Protein 3VKE (pdb70)

CATH classification: 3.30.1370.10

Sequence (293 aa):
HMLTIRRLLMHGKEVGSIIGKKGESVKKRIREESGARINISEGNSPERIITLTGPTNAIFKAFAMIIDKLEEDINSSWMLTIRLLMHGKEVGSIIGKKGESVKRIREESGARINISEGNSPERIITLTGPTNAIFKAFAMIIDKLEEDINSSWMLTIRLLMHGKEVGSIIGKKGESVKRIREESGARINISEGNSPERIITLTGPTNAIFKAFAMIIDKLEEDMLTIRLLMHGKEVGSIIGKKGESVKRIREESGARINISEGNSPERIITLTGPTNAIFKAFAMIIDKLEEDIN

InterPro domains:
  IPR004087 K Homology domain [SM00322] (12-80)
  IPR004087 K Homology domain [SM00322] (96-167)
  IPR004087 K Homology domain [SM00322] (278-348)
  IPR004088 K Homology domain, type 1 [PF00013] (15-76)
  IPR004088 K Homology domain, type 1 [PF00013] (99-162)
  IPR004088 K Homology domain, type 1 [PF00013] (281-344)
  IPR036612 K Homology domain, type 1 superfamily [G3DSA:3.30.1370.10] (10-82)
  IPR036612 K Homology domain, type 1 superfamily [G3DSA:3.30.1370.10] (91-169)
  IPR036612 K Homology domain, type 1 superfamily [G3DSA:3.30.1370.10] (276-356)
  IPR036612 K Homology domain, type 1 superfamily [SSF54791] (9-84)
  IPR036612 K Homology domain, type 1 superfamily [SSF54791] (95-186)
  IPR036612 K Homology domain, type 1 superfamily [SSF54791] (277-349)

Solvent-accessible surface area: 15948 Å² total; per-residue (Å²): 166,139,29,68,3,43,0,28,3,82,16,163,28,0,44,18,0,49,23,184,202,12,54,5,6,126,119,5,87,57,33,0,38,5,185,8,85,17,37,160,48,143,48,113,68,22,46,0,32,0,44,8,30,17,70,0,0,61,48,0,0,19,40,0,3,66,41,11,82,132,45,81,134,77,105,271,136,9,60,2,20,0,24,2,89,16,196,30,0,47,20,0,50,21,176,193,12,66,4,7,118,101,1,89,147,107,13,58,6,184,8,26,10,5,40,10,136,48,116,73,27,22,0,7,0,39,5,66,22,122,10,0,70,109,0,0,16,38,0,0,66,36,1,68,118,39,90,106,81,74,274,163,19,68,3,47,0,32,3,84,16,169,35,1,44,30,0,51,23,188,192,12,65,6,7,128,124,0,92,147,65,5,60,6,185,8,86,17,35,157,48,138,54,112,74,17,39,0,28,0,28,4,76,26,60,8,0,62,109,0,0,26,47,0,4,88,36,13,47,129,106,180,13,62,2,40,0,25,2,90,16,180,34,0,43,32,0,51,24,188,215,17,61,7,6,43,122,5,97,148,98,8,60,7,163,4,76,24,42,165,48,144,53,117,62,16,43,0,26,0,26,2,75,23,68,10,0,41,98,0,0,30,39,0,5,73,49,5,71,134,77,92,189

GO terms:
  GO:0039694 viral RNA genome replication (P, IDA)
  GO:0005634 nucleus (C, EXP)
  GO:0005737 cytoplasm (C, EXP)
  GO:0005515 protein binding (F, IPI)
  GO:0005654 nucleoplasm (C, TAS)
  GO:0005737 cytoplasm (C, IDA)
  GO:0003729 mRNA binding (F, IDA)
  GO:0045296 cadherin binding (F, HDA)
  GO:0005654 nucleoplasm (C, IDA)
  GO:0005829 cytosol (C, IDA)
  GO:001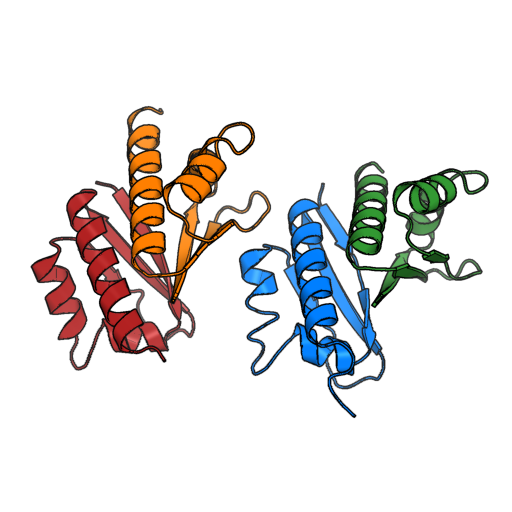6607 nuclear speck (C, IDA)
  GO:0003697 single-stranded DNA binding (F, IDA)
  GO:0003723 RNA binding (F, IDA)
  GO:0070062 extracellular exosome (C, HDA)
  GO:0016020 membrane (C, HDA)
  GO:0003723 RNA binding (F, HDA)

Radius of gyration: 22.19 Å; Cα contacts (8 Å, |Δi|>4): 497; chains: 4; bounding box: 56×69×50 Å

B-factor: mean 31.53, std 11.06, range [13.06, 90.59]

Secondary structure (DSSP, 8-state):
-EEEEEEEEEHHHHHHHH-GGGHHHHHHHHHH--EEEE--S--SEEEEEEEEEHHHHHHHHHHHHHHHHHTTT---/-EEEEEEEEHHHHHHHH-GGGHHHHHHHHHH--EEEE--S--SEEEEEEEESHHHHHHHHHHHHHHHHHHHHH--/-EEEEEEEEHHHHHHHH-GGGHHHHHHHHHH--EEEE--S--SEEEEEEEE-HHHHHHHHHHHHHHHHH-/-EEEEEEEEHHHHHHHH-GGGHHHHHHHHHH--EEEE-SS--SEEEEEEEESHHHHHHHHHHHHHHHHHH--

Foldseek 3Di:
DKDKDKDKDFLVLVCLCQDDVRPNVVVLCVVLVWDWDWADDNDRIIMIMTIDPVSSVVSSVVSSVVSCVVCPPPDD/DDKDKDKDFLVLVCQCLDDVRPNVVVLCVVLVWDWDWADDRDRIIIIMTDDDVSSSVSSVVSSVVSSVVVVVVDD/DDKDKDKDFLVLVCQCLDDVRVNVVVLCVVLVWDWDKDDDHDRIIIIMTHDPPSSSVSSVVSSVVSVVVD/DDKDKDKDFLVLVCLCCDDVRPNVVVLCVVLVWDWDWADDRDRIIIIMTDDPPSSSVSSVVSSVVSVVVVPD

Organism: Homo sapiens (NCBI:txid9606)

Structure (mmCIF, N/CA/C/O backbone):
data_3VKE
#
_entry.id   3VKE
#
_cell.length_a   38.597
_cell.length_b   114.887
_cell.length_c   43.429
_cell.angle_alpha   90.00
_cell.angle_beta   93.73
_cell.angle_gamma   90.00
#
_symmetry.space_group_name_H-M   'P 1 21 1'
#
loop_
_entity.id
_entity.type
_entity.pdbx_description
1 polymer 'Poly(rC)-binding protein 1'
2 polymer "DNA (5'-D(P*AP*CP*CP*CP*CP*A)-3')"
3 water water
#
loop_
_atom_site.group_PDB
_atom_site.id
_atom_site.type_symbol
_atom_site.label_atom_id
_atom_site.label_alt_id
_atom_site.label_comp_id
_atom_site.label_asym_id
_atom_site.label_entity_id
_atom_site.label_seq_id
_atom_site.pdbx_PDB_ins_code
_atom_site.Cartn_x
_atom_site.Cartn_y
_atom_site.Cartn_z
_atom_site.occupancy
_atom_site.B_iso_or_equiv
_atom_site.auth_seq_id
_atom_site.auth_comp_id
_atom_site.auth_asym_id
_atom_site.auth_atom_id
_atom_site.pdbx_PDB_model_num
ATOM 1 N N . HIS A 1 1 ? 20.511 -65.371 22.183 1.00 44.06 12 HIS A N 1
ATOM 2 C CA . HIS A 1 1 ? 19.753 -66.167 21.194 1.00 41.76 12 HIS A CA 1
ATOM 3 C C . HIS A 1 1 ? 18.822 -67.276 21.725 1.00 39.65 12 HIS A C 1
ATOM 4 O O . HIS A 1 1 ? 17.913 -67.601 20.969 1.00 37.57 12 HIS A O 1
ATOM 11 N N . MET A 1 2 ? 19.036 -67.882 22.914 1.00 36.58 13 MET A N 1
ATOM 12 C CA . MET A 1 2 ? 18.004 -68.820 23.446 1.00 35.96 13 MET A CA 1
ATOM 13 C C . MET A 1 2 ? 17.239 -68.254 24.617 1.00 35.02 13 MET A C 1
ATOM 14 O O . MET A 1 2 ? 17.806 -67.503 25.414 1.00 36.75 13 MET A O 1
ATOM 19 N N . LEU A 1 3 ? 15.970 -68.644 24.714 1.00 30.11 14 LEU A N 1
ATOM 20 C CA . LEU A 1 3 ? 15.056 -68.041 25.679 1.00 29.21 14 LEU A CA 1
ATOM 21 C C . LEU A 1 3 ? 14.207 -69.128 26.263 1.00 25.81 14 LEU A C 1
ATOM 22 O O . LEU A 1 3 ? 14.168 -70.250 25.776 1.00 23.15 14 LEU A O 1
ATOM 27 N N . THR A 1 4 ? 13.497 -68.760 27.309 1.00 25.85 15 THR A N 1
ATOM 28 C CA . THR A 1 4 ? 12.437 -69.572 27.855 1.00 25.07 15 THR A CA 1
ATOM 29 C C . THR A 1 4 ? 11.208 -68.691 27.897 1.00 24.66 15 THR A C 1
ATOM 30 O O . THR A 1 4 ? 11.264 -67.546 28.442 1.00 26.22 15 THR A O 1
ATOM 34 N N . ILE A 1 5 ? 10.103 -69.197 27.363 1.00 21.62 16 ILE A N 1
ATOM 35 C CA . ILE A 1 5 ? 8.864 -68.443 27.343 1.00 21.66 16 ILE A CA 1
ATOM 36 C C . ILE A 1 5 ? 7.799 -69.334 27.999 1.00 20.02 16 ILE A C 1
ATOM 37 O O . ILE A 1 5 ? 7.731 -70.504 27.668 1.00 20.56 16 ILE A O 1
ATOM 42 N N . ARG A 1 6 ? 6.912 -68.780 28.857 1.00 19.11 17 ARG A N 1
ATOM 43 C CA A ARG A 1 6 ? 5.889 -69.581 29.500 0.59 20.38 17 ARG A CA 1
ATOM 44 C CA B ARG A 1 6 ? 5.889 -69.582 29.511 0.41 19.60 17 ARG A CA 1
ATOM 45 C C . ARG A 1 6 ? 4.543 -69.012 29.141 1.00 21.43 17 ARG A C 1
ATOM 46 O O . ARG A 1 6 ? 4.337 -67.777 29.221 1.00 22.23 17 ARG A O 1
ATOM 61 N N . LEU A 1 7 ? 3.641 -69.908 28.737 1.00 19.81 18 LEU A N 1
ATOM 62 C CA . LEU A 1 7 ? 2.269 -69.563 28.383 1.00 20.45 18 LEU A CA 1
ATOM 63 C C . LEU A 1 7 ? 1.337 -70.056 29.456 1.00 20.28 18 LEU A C 1
ATOM 64 O O . LEU A 1 7 ? 1.466 -71.206 29.897 1.00 21.54 18 LEU A O 1
ATOM 69 N N . LEU A 1 8 ? 0.391 -69.223 29.879 1.00 21.20 19 LEU A N 1
ATOM 70 C CA . LEU A 1 8 ? -0.587 -69.646 30.898 1.00 21.47 19 LEU A CA 1
ATOM 71 C C . LEU A 1 8 ? -1.884 -70.010 30.112 1.00 23.48 19 LEU A C 1
ATOM 72 O O . LEU A 1 8 ? -2.411 -69.121 29.392 1.00 23.77 19 LEU A O 1
ATOM 77 N N . MET A 1 9 ? -2.375 -71.271 30.182 1.00 22.27 20 MET A N 1
ATOM 78 C CA . MET A 1 9 ? -3.444 -71.730 29.302 1.00 25.28 20 MET A CA 1
ATOM 79 C C . MET A 1 9 ? -4.524 -72.388 30.124 1.00 24.93 20 MET A C 1
ATOM 80 O O . MET A 1 9 ? -4.235 -72.958 31.176 1.00 26.66 20 MET A O 1
ATOM 85 N N . HIS A 1 10 ? -5.758 -72.360 29.669 1.00 26.20 21 HIS A N 1
ATOM 86 C CA . HIS A 1 10 ? -6.810 -73.112 30.375 1.00 26.73 21 HIS A CA 1
ATOM 87 C C . HIS A 1 10 ? -6.688 -74.574 29.967 1.00 25.52 21 HIS A C 1
ATOM 88 O O . HIS A 1 10 ? -6.142 -74.879 28.890 1.00 22.64 21 HIS A O 1
ATOM 95 N N . GLY A 1 11 ? -7.144 -75.483 30.817 1.00 25.35 22 GLY A N 1
ATOM 96 C CA . GLY A 1 11 ? -7.081 -76.907 30.500 1.00 25.31 22 GLY A CA 1
ATOM 97 C C . GLY A 1 11 ? -7.704 -77.297 29.148 1.00 25.58 22 GLY A C 1
ATOM 98 O O . GLY A 1 11 ? -7.165 -78.180 28.439 1.00 24.59 22 GLY A O 1
ATOM 99 N N . LYS A 1 12 ? -8.824 -76.668 28.770 1.00 25.77 23 LYS A N 1
ATOM 100 C CA . LYS A 1 12 ? -9.452 -76.998 27.495 1.00 25.85 23 LYS A CA 1
ATOM 101 C C . LYS A 1 12 ? -8.500 -76.709 26.314 1.00 25.98 23 LYS A C 1
ATOM 102 O O . LYS A 1 12 ? -8.439 -77.481 25.327 1.00 25.18 23 LYS A O 1
ATOM 108 N N . GLU A 1 13 ? -7.759 -75.601 26.415 1.00 23.45 24 GLU A N 1
ATOM 109 C CA . GLU A 1 13 ? -6.816 -75.237 25.354 1.00 23.94 24 GLU A CA 1
ATOM 110 C C . GLU A 1 13 ? -5.648 -76.229 25.332 1.00 22.33 24 GLU A C 1
ATOM 111 O O . GLU A 1 13 ? -5.130 -76.587 24.252 1.00 21.80 24 GLU A O 1
ATOM 117 N N . VAL A 1 14 ? -5.221 -76.707 26.500 1.00 21.12 25 VAL A N 1
ATOM 118 C CA . VAL A 1 14 ? -4.103 -77.667 26.518 1.00 19.79 25 VAL A CA 1
ATOM 119 C C . VAL A 1 14 ? -4.560 -78.957 25.844 1.00 19.89 25 VAL A C 1
ATOM 120 O O . VAL A 1 14 ? -3.764 -79.589 25.145 1.00 20.51 25 VAL A O 1
ATOM 124 N N . GLY A 1 15 ? -5.796 -79.402 26.091 1.00 19.05 26 GLY A N 1
ATOM 125 C CA . GLY A 1 15 ? -6.328 -80.583 25.345 1.00 20.02 26 GLY A CA 1
ATOM 126 C C . GLY A 1 15 ? -6.160 -80.454 23.803 1.00 19.75 26 GLY A C 1
ATOM 127 O O . GLY A 1 15 ? -5.782 -81.380 23.150 1.00 20.20 26 GLY A O 1
ATOM 128 N N . SER A 1 16 ? -6.394 -79.257 23.278 1.00 19.03 27 SER A N 1
ATOM 129 C CA . SER A 1 16 ? -6.308 -78.966 21.841 1.00 19.37 27 SER A CA 1
ATOM 130 C C . SER A 1 16 ? -4.811 -79.034 21.418 1.00 18.76 27 SER A C 1
ATOM 131 O O . SER A 1 16 ? -4.431 -79.699 20.394 1.00 18.37 27 SER A O 1
ATOM 134 N N . ILE A 1 17 ? -3.935 -78.432 22.239 1.00 17.86 28 ILE A N 1
ATOM 135 C CA . ILE A 1 17 ? -2.482 -78.431 21.908 1.00 18.11 28 ILE A CA 1
ATOM 136 C C . ILE A 1 17 ? -1.912 -79.858 21.948 1.00 18.87 28 ILE A C 1
ATOM 137 O O . ILE A 1 17 ? -1.128 -80.275 21.056 1.00 17.00 28 ILE A O 1
ATOM 142 N N . ILE A 1 18 ? -2.296 -80.599 22.972 1.00 18.31 29 ILE A N 1
ATOM 143 C CA . ILE A 1 18 ? -1.671 -81.926 23.119 1.00 18.20 29 ILE A CA 1
ATOM 144 C C . ILE A 1 18 ? -2.231 -82.875 22.047 1.00 19.62 29 ILE A C 1
ATOM 145 O O . ILE A 1 18 ? -1.439 -83.642 21.411 1.00 18.66 29 ILE A O 1
ATOM 150 N N . GLY A 1 19 ? -3.565 -82.863 21.883 1.00 19.63 30 GLY A N 1
ATOM 151 C CA . GLY A 1 19 ? -4.314 -83.701 20.843 1.00 20.45 30 GLY A CA 1
ATOM 152 C C . GLY A 1 19 ? -4.428 -85.163 21.364 1.00 21.88 30 GLY A C 1
ATOM 153 O O . GL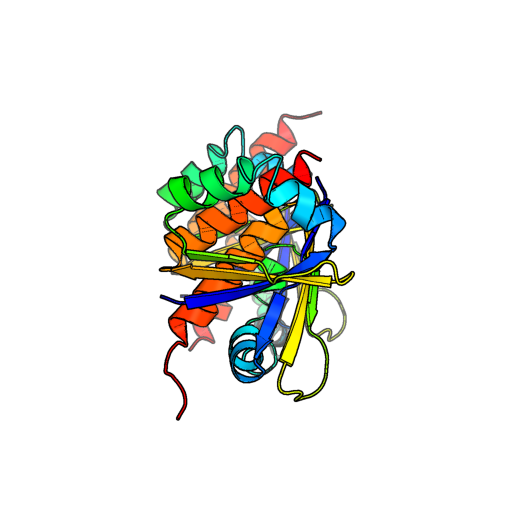Y A 1 19 ? -3.838 -85.537 22.421 1.00 20.37 30 GLY A O 1
ATOM 154 N N . LYS A 1 20 ? -5.136 -85.966 20.617 1.00 23.24 31 LYS A N 1
ATOM 155 C CA . LYS A 1 20 ? -5.419 -87.368 20.939 1.00 25.83 31 LYS A CA 1
ATOM 156 C C . LYS A 1 20 ? -4.097 -88.145 20.984 1.00 26.02 31 LYS A C 1
ATOM 157 O O . LYS A 1 20 ? -3.269 -88.046 20.040 1.00 26.25 31 LYS A O 1
ATOM 163 N N . LYS A 1 21 ? -3.845 -88.845 22.106 1.00 25.70 32 LYS A N 1
ATOM 164 C CA . LYS A 1 21 ? -2.577 -89.539 22.363 1.00 25.19 32 LYS A CA 1
ATOM 165 C C . LYS A 1 21 ? -1.321 -88.685 22.289 1.00 24.57 32 LYS A C 1
ATOM 166 O O . LYS A 1 21 ? -0.229 -89.187 22.080 1.00 24.33 32 LYS A O 1
ATOM 172 N N . GLY A 1 22 ? -1.469 -87.379 22.434 1.00 21.12 33 GLY A N 1
ATOM 173 C CA . GLY A 1 22 ? -0.330 -86.484 22.257 1.00 21.82 33 GLY A CA 1
ATOM 174 C C . GLY A 1 22 ? 0.170 -86.212 20.831 1.00 22.30 33 GLY A C 1
ATOM 175 O O . GLY A 1 22 ? 1.270 -85.602 20.663 1.00 20.58 33 GLY A O 1
ATOM 176 N N . GLU A 1 23 ? -0.626 -86.604 19.814 1.00 22.25 34 GLU A N 1
ATOM 177 C CA . GLU A 1 23 ? -0.152 -86.535 18.448 1.00 21.30 34 GLU A CA 1
ATOM 178 C C . GLU A 1 23 ? 0.094 -85.066 18.023 1.00 21.40 34 GLU A C 1
ATOM 179 O O . GLU A 1 23 ? 0.996 -84.817 17.235 1.00 23.23 34 GLU A O 1
ATOM 181 N N . SER A 1 24 ? -0.689 -84.110 18.520 1.00 18.54 35 SER A N 1
ATOM 182 C CA . SER A 1 24 ? -0.497 -82.717 18.136 1.00 18.50 35 SER A CA 1
ATOM 183 C C . SER A 1 24 ? 0.797 -82.105 18.717 1.00 18.98 35 SER A C 1
ATOM 184 O O . SER A 1 24 ? 1.639 -81.501 17.953 1.00 18.24 35 SER A O 1
ATOM 187 N N . VAL A 1 25 ? 0.995 -82.285 20.046 1.00 17.53 36 VAL A N 1
ATOM 188 C CA . VAL A 1 25 ? 2.174 -81.709 20.650 1.00 17.07 36 VAL A CA 1
ATOM 189 C C . VAL A 1 25 ? 3.413 -82.443 20.142 1.00 17.99 36 VAL A C 1
ATOM 190 O O . VAL A 1 25 ? 4.508 -81.833 19.974 1.00 17.80 36 VAL A O 1
ATOM 194 N N . LYS A 1 26 ? 3.296 -83.741 19.866 1.00 19.66 37 LYS A N 1
ATOM 195 C CA A LYS A 1 26 ? 4.481 -84.414 19.316 0.65 20.76 37 LYS A CA 1
ATOM 196 C CA B LYS A 1 26 ? 4.468 -84.450 19.264 0.35 19.93 37 LYS A CA 1
ATOM 197 C C . LYS A 1 26 ? 4.858 -83.823 17.947 1.00 20.41 37 LYS A C 1
ATOM 198 O O . LYS A 1 26 ? 6.085 -83.647 17.659 1.00 21.69 37 LYS A O 1
ATOM 209 N N . ARG A 1 27 ? 3.848 -83.494 17.131 1.00 19.98 38 ARG A N 1
ATOM 210 C CA . ARG A 1 27 ? 4.099 -82.845 15.850 1.00 20.00 38 ARG A CA 1
ATOM 211 C C . ARG A 1 27 ? 4.714 -81.471 16.054 1.00 19.71 38 ARG A C 1
ATOM 212 O O . ARG A 1 27 ? 5.648 -81.098 15.334 1.00 18.15 38 ARG A O 1
ATOM 220 N N . ILE A 1 28 ? 4.160 -80.680 17.006 1.00 18.48 39 ILE A N 1
ATOM 221 C CA . ILE A 1 28 ? 4.722 -79.310 17.242 1.00 18.18 39 ILE A CA 1
ATOM 222 C C . ILE A 1 28 ? 6.195 -79.388 17.721 1.00 17.72 39 ILE A C 1
ATOM 223 O O . ILE A 1 28 ? 7.065 -78.660 17.257 1.00 17.65 39 ILE A O 1
ATOM 228 N N . ARG A 1 29 ? 6.492 -80.305 18.622 1.00 15.81 40 ARG A N 1
ATOM 229 C CA . ARG A 1 29 ? 7.915 -80.471 19.086 1.00 17.31 40 ARG A CA 1
ATOM 230 C C . ARG A 1 29 ? 8.825 -80.825 17.882 1.00 19.05 40 ARG A C 1
ATOM 231 O O . ARG A 1 29 ? 9.884 -80.170 17.700 1.00 18.20 40 ARG A O 1
ATOM 239 N N . GLU A 1 30 ? 8.402 -81.825 17.071 1.00 18.57 41 GLU A N 1
ATOM 240 C CA . GLU A 1 30 ? 9.247 -82.294 16.003 1.00 21.14 41 GLU A CA 1
ATOM 241 C C . GLU A 1 30 ? 9.414 -81.240 14.938 1.00 21.09 41 GLU A C 1
ATOM 242 O O . GLU A 1 30 ? 10.539 -81.051 14.463 1.00 24.33 41 GLU A O 1
ATOM 248 N N . GLU A 1 31 ? 8.353 -80.521 14.591 1.00 18.94 42 GLU A N 1
ATOM 249 C CA . GLU A 1 31 ? 8.463 -79.571 13.477 1.00 19.53 42 GLU A CA 1
ATOM 250 C C . GLU A 1 31 ? 9.070 -78.265 13.883 1.00 18.49 42 GLU A C 1
ATOM 251 O O . GLU A 1 31 ? 9.712 -77.641 13.068 1.00 20.22 42 GLU A O 1
ATOM 257 N N . SER A 1 32 ? 8.852 -77.838 15.123 1.00 16.21 43 SER A N 1
ATOM 258 C CA . SER A 1 32 ? 9.434 -76.581 15.525 1.00 16.36 43 SER A CA 1
ATOM 259 C C . SER A 1 32 ? 10.903 -76.739 15.932 1.00 17.27 43 SER A C 1
ATOM 260 O O . SER A 1 32 ? 11.702 -75.818 15.714 1.00 18.90 43 SER A O 1
ATOM 263 N N . GLY A 1 33 ? 11.230 -77.867 16.586 1.00 16.55 44 GLY A N 1
ATOM 264 C CA . GLY A 1 33 ? 12.483 -78.022 17.289 1.00 17.95 44 GLY A CA 1
ATOM 265 C C . GLY A 1 33 ? 12.510 -77.505 18.719 1.00 16.88 44 GLY A C 1
ATOM 266 O O . GLY A 1 33 ? 13.510 -77.656 19.337 1.00 19.57 44 GLY A O 1
ATOM 267 N N . ALA A 1 34 ? 11.467 -76.786 19.169 1.00 14.61 45 ALA A N 1
ATOM 268 C CA . ALA A 1 34 ? 11.467 -76.223 20.541 1.00 14.87 45 ALA A CA 1
ATOM 269 C C . ALA A 1 34 ? 11.354 -77.370 21.543 1.00 15.65 45 ALA A C 1
ATOM 270 O O . ALA A 1 34 ? 10.648 -78.404 21.261 1.00 16.68 45 ALA A O 1
ATOM 272 N N . ARG A 1 35 ? 11.983 -77.203 22.719 1.00 14.91 46 ARG A N 1
ATOM 273 C CA . ARG A 1 35 ? 11.652 -78.083 23.841 1.00 16.02 46 ARG A CA 1
ATOM 274 C C . ARG A 1 35 ? 10.344 -77.527 24.408 1.00 16.11 46 ARG A C 1
ATOM 275 O O . ARG A 1 35 ? 10.217 -76.291 24.578 1.00 17.73 46 ARG A O 1
ATOM 283 N N . ILE A 1 36 ? 9.356 -78.406 24.634 1.00 15.20 47 ILE A N 1
ATOM 284 C CA . ILE A 1 36 ? 8.016 -77.939 25.053 1.00 15.87 47 ILE A CA 1
ATOM 285 C C . ILE A 1 36 ? 7.575 -78.758 26.226 1.00 16.28 47 ILE A C 1
ATOM 286 O O . ILE A 1 36 ? 7.483 -80.008 26.137 1.00 18.49 47 ILE A O 1
ATOM 291 N N . ASN A 1 37 ? 7.392 -78.106 27.367 1.00 16.70 48 ASN A N 1
ATOM 292 C CA . ASN A 1 37 ? 7.016 -78.843 28.509 1.00 16.18 48 ASN A CA 1
ATOM 293 C C . ASN A 1 37 ? 5.581 -78.382 28.885 1.00 17.06 48 ASN A C 1
ATOM 294 O O . ASN A 1 37 ? 5.280 -77.162 28.866 1.00 17.79 48 ASN A O 1
ATOM 299 N N . ILE A 1 38 ? 4.718 -79.309 29.247 1.00 15.59 49 ILE A N 1
ATOM 300 C CA . ILE A 1 38 ? 3.369 -78.920 29.653 1.00 16.41 49 ILE A CA 1
ATOM 301 C C . ILE A 1 38 ? 3.108 -79.407 31.090 1.00 15.66 49 ILE A C 1
ATOM 302 O O . ILE A 1 38 ? 3.328 -80.597 31.401 1.00 17.99 49 ILE A O 1
ATOM 307 N N . SER A 1 39 ? 2.661 -78.510 31.974 1.00 15.36 50 SER A N 1
ATOM 308 C CA . SER A 1 39 ? 2.402 -78.926 33.374 1.00 15.91 50 SER A CA 1
ATOM 309 C C . SER A 1 39 ? 1.346 -80.031 33.472 1.00 17.65 50 SER A C 1
ATOM 310 O O . SER A 1 39 ? 0.521 -80.175 32.576 1.00 16.28 50 SER A O 1
ATOM 313 N N . GLU A 1 40 ? 1.420 -80.842 34.541 1.00 18.61 51 GLU A N 1
ATOM 314 C CA . GLU A 1 40 ? 0.606 -82.071 34.603 1.00 20.41 51 GLU A CA 1
ATOM 315 C C . GLU A 1 40 ? -0.672 -81.863 35.367 1.00 22.10 51 GLU A C 1
ATOM 316 O O . GLU A 1 40 ? -0.744 -80.971 36.251 1.00 20.72 51 GLU A O 1
ATOM 322 N N . GLY A 1 41 ? -1.661 -82.715 35.043 1.00 22.84 52 GLY A N 1
ATOM 323 C CA . GLY A 1 41 ? -2.915 -82.822 35.853 1.00 24.38 52 GLY A CA 1
ATOM 324 C C . GLY A 1 41 ? -3.966 -81.864 35.265 1.00 26.62 52 GLY A C 1
ATOM 325 O O . GLY A 1 41 ? -3.624 -80.831 34.632 1.00 26.10 52 GLY A O 1
ATOM 326 N N . ASN A 1 42 ? -5.234 -82.150 35.550 1.00 26.71 53 ASN A N 1
ATOM 327 C CA . ASN A 1 42 ? -6.331 -81.429 34.983 1.00 29.25 53 ASN A CA 1
ATOM 328 C C . ASN A 1 42 ? -6.675 -80.147 35.787 1.00 30.67 53 ASN A C 1
ATOM 329 O O . ASN A 1 42 ? -7.834 -79.976 36.122 1.00 31.92 53 ASN A O 1
ATOM 334 N N . SER A 1 43 ? -5.692 -79.272 36.098 1.00 31.11 54 SER A N 1
ATOM 335 C CA . SER A 1 43 ? -5.939 -78.011 36.865 1.00 31.61 54 SER A CA 1
ATOM 336 C C . SER A 1 43 ? -6.620 -77.003 35.922 1.00 32.27 54 SER A C 1
ATOM 337 O O . SER A 1 43 ? -6.471 -77.104 34.719 1.00 32.39 54 SER A O 1
ATOM 340 N N . PRO A 1 44 ? -7.316 -75.998 36.468 1.00 33.28 55 PRO A N 1
ATOM 341 C CA . PRO A 1 44 ? -8.000 -75.051 35.635 1.00 33.10 55 PRO A CA 1
ATOM 342 C C . PRO A 1 44 ? -7.062 -74.205 34.808 1.00 33.57 55 PRO A C 1
ATOM 343 O O . PRO A 1 44 ? -7.454 -73.836 33.701 1.00 35.41 55 PRO A O 1
ATOM 347 N N . GLU A 1 45 ? -5.849 -73.948 35.312 1.00 30.87 56 GLU A N 1
ATOM 348 C CA . GLU A 1 45 ? -4.792 -73.293 34.560 1.00 31.05 56 GLU A CA 1
ATOM 349 C C . GLU A 1 45 ? -3.566 -74.215 34.448 1.00 27.65 56 GLU A C 1
ATOM 350 O O . GLU A 1 45 ? -3.257 -74.978 35.371 1.00 28.72 56 GLU A O 1
ATOM 356 N N . ARG A 1 46 ? -2.890 -74.135 33.307 1.00 23.51 57 ARG A N 1
ATOM 357 C CA . ARG A 1 46 ? -1.782 -75.019 33.004 1.00 19.72 57 ARG A CA 1
ATOM 358 C C . ARG A 1 46 ? -0.674 -74.137 32.464 1.00 18.90 57 ARG A C 1
ATOM 359 O O . ARG A 1 46 ? -0.945 -73.031 31.937 1.00 20.32 57 ARG A O 1
ATOM 367 N N . ILE A 1 47 ? 0.570 -74.580 32.581 1.00 17.83 58 ILE A N 1
ATOM 368 C CA . ILE A 1 47 ? 1.676 -73.759 32.106 1.00 17.74 58 ILE A CA 1
ATOM 369 C C . ILE A 1 47 ? 2.355 -74.551 31.015 1.00 18.98 58 ILE A C 1
ATOM 370 O O . ILE A 1 47 ? 2.676 -75.739 31.217 1.00 18.34 58 ILE A O 1
ATOM 375 N N . ILE A 1 48 ? 2.610 -73.891 29.879 1.00 18.24 59 ILE A N 1
ATOM 376 C CA . ILE A 1 48 ? 3.380 -74.486 28.815 1.00 18.09 59 ILE A CA 1
ATOM 377 C C . ILE A 1 48 ? 4.670 -73.732 28.718 1.00 17.39 59 ILE A C 1
ATOM 378 O O . ILE A 1 48 ? 4.675 -72.488 28.580 1.00 19.28 59 ILE A O 1
ATOM 383 N N . THR A 1 49 ? 5.799 -74.440 28.734 1.00 16.28 60 THR A N 1
ATOM 384 C CA . THR A 1 49 ? 7.051 -73.711 28.713 1.00 17.67 60 THR A CA 1
ATOM 385 C C . THR A 1 49 ? 7.660 -74.054 27.364 1.00 17.94 60 THR A C 1
ATOM 386 O O . THR A 1 49 ? 7.780 -75.260 27.016 1.00 18.43 60 THR A O 1
ATOM 390 N N . LEU A 1 50 ? 8.143 -73.031 26.652 1.00 16.85 61 LEU A N 1
ATOM 391 C CA . LEU A 1 50 ? 8.868 -73.233 25.397 1.00 15.26 61 LEU A CA 1
ATOM 392 C C . LEU A 1 50 ? 10.283 -72.813 25.600 1.00 17.30 61 LEU A C 1
ATOM 393 O O . LEU A 1 50 ? 10.518 -71.656 26.004 1.00 18.36 61 LEU A O 1
ATOM 398 N N . THR A 1 51 ? 11.216 -73.658 25.187 1.00 16.58 62 THR A N 1
ATOM 399 C CA . THR A 1 51 ? 12.634 -73.339 25.321 1.00 18.67 62 THR A CA 1
ATOM 400 C C . THR A 1 51 ? 13.409 -73.625 24.078 1.00 18.90 62 THR A C 1
ATOM 401 O O . THR A 1 51 ? 13.068 -74.565 23.356 1.00 19.28 62 THR A O 1
ATOM 405 N N . GLY A 1 52 ? 14.437 -72.803 23.789 1.00 20.65 63 GLY A N 1
ATOM 406 C CA . GLY A 1 52 ? 15.205 -73.033 22.593 1.00 20.20 63 GLY A CA 1
ATOM 407 C C . GLY A 1 52 ? 15.653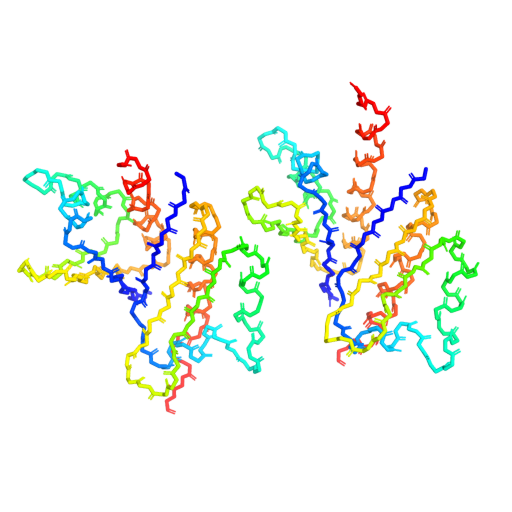 -71.746 21.950 1.00 20.54 63 GLY A C 1
ATOM 408 O O . GLY A 1 52 ? 15.393 -70.673 22.505 1.00 19.59 63 GLY A O 1
ATOM 409 N N . PRO A 1 53 ? 16.363 -71.840 20.815 1.00 20.41 64 PRO A N 1
ATOM 410 C CA . PRO A 1 53 ? 16.655 -70.605 20.052 1.00 21.25 64 PRO A CA 1
ATOM 411 C C . PRO A 1 53 ? 15.367 -69.903 19.679 1.00 19.04 64 PRO A C 1
ATOM 412 O O . PRO A 1 53 ? 14.329 -70.543 19.580 1.00 19.24 64 PRO A O 1
ATOM 416 N N . THR A 1 54 ? 15.412 -68.598 19.519 1.00 19.85 65 THR A N 1
ATOM 417 C CA . THR A 1 54 ? 14.183 -67.852 19.342 1.00 20.43 65 THR A CA 1
ATOM 418 C C . THR A 1 54 ? 13.401 -68.286 18.073 1.00 19.96 65 THR A C 1
ATOM 419 O O . THR A 1 54 ? 12.172 -68.265 18.098 1.00 20.98 65 THR A O 1
ATOM 423 N N . ASN A 1 55 ? 14.072 -68.772 17.014 1.00 18.84 66 ASN A N 1
ATOM 424 C CA . ASN A 1 55 ? 13.316 -69.231 15.854 1.00 19.26 66 ASN A CA 1
ATOM 425 C C . ASN A 1 55 ? 12.516 -70.530 16.158 1.00 17.63 66 ASN A C 1
ATOM 426 O O . ASN A 1 55 ? 11.427 -70.682 15.647 1.00 16.73 66 ASN A O 1
ATOM 431 N N . ALA A 1 56 ? 13.057 -71.422 17.003 1.00 17.30 67 ALA A N 1
ATOM 432 C CA . ALA A 1 56 ? 12.325 -72.628 17.436 1.00 15.45 67 ALA A CA 1
ATOM 433 C C . ALA A 1 56 ? 11.113 -72.244 18.279 1.00 16.39 67 ALA A C 1
ATOM 434 O O . ALA A 1 56 ? 10.016 -72.770 18.070 1.00 15.58 67 ALA A O 1
ATOM 436 N N . ILE A 1 57 ? 11.338 -71.299 19.194 1.00 16.46 68 ILE A N 1
ATOM 437 C CA . ILE A 1 57 ? 10.233 -70.758 20.012 1.00 17.71 68 ILE A CA 1
ATOM 438 C C . ILE A 1 57 ? 9.128 -70.092 19.130 1.00 16.75 68 ILE A C 1
ATOM 439 O O . ILE A 1 57 ? 7.937 -70.311 19.332 1.00 15.76 68 ILE A O 1
ATOM 444 N N . PHE A 1 58 ? 9.527 -69.272 18.157 1.00 15.67 69 PHE A N 1
ATOM 445 C CA . PHE A 1 58 ? 8.562 -68.640 17.306 1.00 17.02 69 PHE A CA 1
ATOM 446 C C . PHE A 1 58 ? 7.724 -69.634 16.481 1.00 16.59 69 PHE A C 1
ATOM 447 O O . PHE A 1 58 ? 6.516 -69.502 16.457 1.00 15.62 69 PHE A O 1
ATOM 455 N N . LYS A 1 59 ? 8.368 -70.650 15.911 1.00 14.55 70 LYS A N 1
ATOM 456 C CA . LYS A 1 59 ? 7.623 -71.631 15.163 1.00 15.67 70 LYS A CA 1
ATOM 457 C C . LYS A 1 59 ? 6.669 -72.435 16.080 1.00 15.32 70 LYS A C 1
ATOM 458 O O . LYS A 1 59 ? 5.511 -72.717 15.675 1.00 14.98 70 LYS A O 1
ATOM 464 N N . ALA A 1 60 ? 7.139 -72.825 17.280 1.00 14.82 71 ALA A N 1
ATOM 465 C CA . ALA A 1 60 ? 6.285 -73.552 18.182 1.00 13.06 71 ALA A CA 1
ATOM 466 C C . ALA A 1 60 ? 5.043 -72.673 18.543 1.00 14.28 71 ALA A C 1
ATOM 467 O O . ALA A 1 60 ? 3.869 -73.153 18.576 1.00 14.16 71 ALA A O 1
ATOM 469 N N . PHE A 1 61 ? 5.297 -71.409 18.793 1.00 14.32 72 PHE A N 1
ATOM 470 C CA . PHE A 1 61 ? 4.194 -70.521 19.177 1.00 14.68 72 PHE A CA 1
ATOM 471 C C . PHE A 1 61 ? 3.179 -70.374 18.004 1.00 15.48 72 PHE A C 1
ATOM 472 O O . PHE A 1 61 ? 1.972 -70.458 18.205 1.00 17.02 72 PHE A O 1
ATOM 480 N N . ALA A 1 62 ? 3.675 -70.196 16.775 1.00 15.13 73 ALA A N 1
ATOM 481 C CA . ALA A 1 62 ? 2.819 -70.120 15.583 1.00 16.25 73 ALA A CA 1
ATOM 482 C C . ALA A 1 62 ? 1.940 -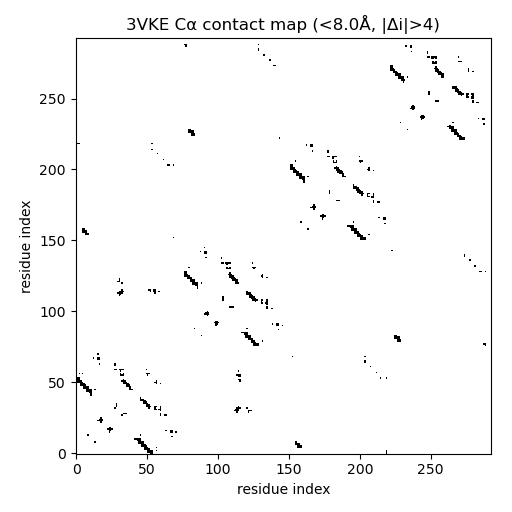71.374 15.454 1.00 17.13 73 ALA A C 1
ATOM 483 O O . ALA A 1 62 ? 0.759 -71.291 15.209 1.00 17.82 73 ALA A O 1
ATOM 485 N N . MET A 1 63 ? 2.540 -72.547 15.637 1.00 17.94 74 MET A N 1
ATOM 486 C CA . MET A 1 63 ? 1.810 -73.785 15.560 1.00 16.28 74 MET A CA 1
ATOM 487 C C . MET A 1 63 ? 0.757 -73.918 16.621 1.00 15.74 74 MET A C 1
ATOM 488 O O . MET A 1 63 ? -0.381 -74.432 16.386 1.00 17.14 74 MET A O 1
ATOM 493 N N . ILE A 1 64 ? 1.103 -73.451 17.800 1.00 15.80 75 ILE A N 1
ATOM 494 C CA . ILE A 1 64 ? 0.181 -73.533 18.939 1.00 14.77 75 ILE A CA 1
ATOM 495 C C . ILE A 1 64 ? -0.977 -72.599 18.672 1.00 16.47 75 ILE A C 1
ATOM 496 O O . ILE A 1 64 ? -2.144 -72.990 18.832 1.00 16.70 75 ILE A O 1
ATOM 501 N N . ILE A 1 65 ? -0.705 -71.347 18.278 1.00 16.57 76 ILE A N 1
ATOM 502 C CA . ILE A 1 65 ? -1.871 -70.521 18.007 1.00 20.09 76 ILE A CA 1
ATOM 503 C C . ILE A 1 65 ? -2.723 -70.991 16.805 1.00 19.55 76 ILE A C 1
ATOM 504 O O . ILE A 1 65 ? -3.979 -70.843 16.831 1.00 21.50 76 ILE A O 1
ATOM 509 N N . ASP A 1 66 ? -2.097 -71.581 15.784 1.00 20.61 77 ASP A N 1
ATOM 510 C CA . ASP A 1 66 ? -2.866 -72.069 14.671 1.00 22.01 77 ASP A CA 1
ATOM 511 C C . ASP A 1 66 ? -3.772 -73.241 15.098 1.00 21.26 77 ASP A C 1
ATOM 512 O O . ASP A 1 66 ? -4.910 -73.335 14.580 1.00 20.93 77 ASP A O 1
ATOM 517 N N . LYS A 1 67 ? -3.281 -74.099 16.019 1.00 19.13 78 LYS A N 1
ATOM 518 C CA . LYS A 1 67 ? -4.075 -75.219 16.525 1.00 19.34 78 LYS A CA 1
ATOM 519 C C . LYS A 1 67 ? -5.272 -74.684 17.341 1.00 19.14 78 LYS A C 1
ATOM 520 O O . LYS A 1 67 ? -6.443 -75.130 17.151 1.00 20.67 78 LYS A O 1
ATOM 526 N N . LEU A 1 68 ? -5.024 -73.672 18.177 1.00 18.78 79 LEU A N 1
ATOM 527 C CA . LEU A 1 68 ? -6.099 -73.131 19.004 1.00 19.84 79 LEU A CA 1
ATOM 528 C C . LEU A 1 68 ? -7.160 -72.492 18.115 1.00 19.92 79 LEU A C 1
ATOM 529 O O . LEU A 1 68 ? -8.369 -72.541 18.382 1.00 20.24 79 LEU A O 1
ATOM 534 N N . GLU A 1 69 ? -6.708 -71.760 17.090 1.00 20.66 80 GLU A N 1
ATOM 535 C CA . GLU A 1 69 ? -7.639 -71.135 16.160 1.00 22.77 80 GLU A CA 1
ATOM 536 C C . GLU A 1 69 ? -8.503 -72.198 15.444 1.00 22.83 80 GLU A C 1
ATOM 537 O O . GLU A 1 69 ? -9.711 -71.991 15.263 1.00 23.88 80 GLU A O 1
ATOM 543 N N . GLU A 1 70 ? -7.920 -73.315 15.016 1.00 22.61 81 GLU A N 1
ATOM 544 C CA . GLU A 1 70 ? -8.683 -74.366 14.263 1.00 24.24 81 GLU A CA 1
ATOM 545 C C . GLU A 1 70 ? -9.772 -74.964 15.205 1.00 23.75 81 GLU A C 1
ATOM 546 O O . GLU A 1 70 ? -10.815 -75.466 14.759 1.00 24.05 81 GLU A O 1
ATOM 552 N N . ASP A 1 71 ? -9.496 -74.901 16.504 1.00 21.82 82 ASP A N 1
ATOM 553 C CA . ASP A 1 71 ? -10.351 -75.563 17.486 1.00 23.63 82 ASP A CA 1
ATOM 554 C C . ASP A 1 71 ? -11.213 -74.598 18.252 1.00 24.33 82 ASP A C 1
ATOM 555 O O . ASP A 1 71 ? -11.831 -74.987 19.208 1.00 24.69 82 ASP A O 1
ATOM 560 N N . ILE A 1 72 ? -11.255 -73.348 17.835 1.00 24.04 83 ILE A N 1
ATOM 561 C CA . ILE A 1 72 ? -12.033 -72.345 18.565 1.00 28.18 83 ILE A CA 1
ATOM 562 C C . ILE A 1 72 ? -13.546 -72.724 18.642 1.00 29.00 83 ILE A C 1
ATOM 563 O O . ILE A 1 72 ? -14.111 -73.193 17.658 1.00 27.49 83 ILE A O 1
ATOM 568 N N . ASN A 1 73 ? -14.225 -72.526 19.781 1.00 32.57 84 ASN A N 1
ATOM 569 C CA . ASN A 1 73 ? -15.717 -72.813 19.835 1.00 34.04 84 ASN A CA 1
ATOM 570 C C . ASN A 1 73 ? -16.005 -74.238 19.396 1.00 32.61 84 ASN A C 1
ATOM 571 O O . ASN A 1 73 ? -16.878 -74.446 18.496 1.00 33.83 84 ASN A O 1
ATOM 576 N N . SER A 1 74 ? -15.206 -75.218 19.824 1.00 29.22 85 SER A N 1
ATOM 577 C CA . SER A 1 74 ? -15.454 -76.544 19.282 1.00 26.07 85 SER A CA 1
ATOM 578 C C . SER A 1 74 ? -16.091 -77.471 20.297 1.00 26.29 85 SER A C 1
ATOM 579 O O . SER A 1 74 ? -16.492 -78.576 19.951 1.00 25.89 85 SER A O 1
ATOM 582 N N . SER A 1 75 ? -16.222 -77.044 21.555 1.00 25.68 86 SER A N 1
ATOM 583 C CA . SER A 1 75 ? -16.769 -77.962 22.531 1.00 27.95 86 SER A CA 1
ATOM 584 C C . SER A 1 75 ? -17.770 -77.198 23.419 1.00 26.48 86 SER A C 1
ATOM 585 O O . SER A 1 75 ? -17.459 -76.085 23.884 1.00 28.36 86 SER A O 1
ATOM 588 N N . TRP A 1 76 ? -18.951 -77.762 23.624 1.00 24.90 87 TRP A N 1
ATOM 589 C CA . TRP A 1 76 ? -19.938 -77.141 24.536 1.00 25.25 87 TRP A CA 1
ATOM 590 C C . TRP A 1 76 ? -20.972 -78.109 25.025 1.00 26.36 87 TRP A C 1
ATOM 591 O O . TRP A 1 76 ? -20.887 -79.273 24.620 1.00 27.19 87 TRP A O 1
ATOM 603 N N . MET B 1 2 ? -2.007 -88.801 -0.332 1.00 42.95 13 MET B N 1
ATOM 604 C CA . MET B 1 2 ? -1.440 -87.727 0.621 1.00 41.90 13 MET B CA 1
ATOM 605 C C . MET B 1 2 ? -0.796 -88.337 1.849 1.00 40.07 13 MET B C 1
ATOM 606 O O . MET B 1 2 ? -1.451 -89.088 2.549 1.00 41.02 13 MET B O 1
ATOM 611 N N . LEU B 1 3 ? 0.455 -88.002 2.132 1.00 34.44 14 LEU B N 1
ATOM 612 C CA . LEU B 1 3 ? 1.249 -88.769 3.069 1.00 31.45 14 LEU B CA 1
ATOM 613 C C . LEU B 1 3 ? 2.170 -87.708 3.769 1.00 27.59 14 LEU B C 1
ATOM 614 O O . LEU B 1 3 ? 2.344 -86.617 3.243 1.00 24.94 14 LEU B O 1
ATOM 619 N N . THR B 1 4 ? 2.739 -88.027 4.921 1.00 25.13 15 THR B N 1
ATOM 620 C CA . THR B 1 4 ? 3.888 -87.280 5.469 1.00 26.08 15 THR B CA 1
ATOM 621 C C . THR B 1 4 ? 5.076 -88.221 5.717 1.00 25.40 15 THR B C 1
ATOM 622 O O . THR B 1 4 ? 4.916 -89.351 6.274 1.00 26.06 15 THR B O 1
ATOM 626 N N . ILE B 1 5 ? 6.260 -87.778 5.328 1.00 22.28 16 ILE B N 1
ATOM 627 C CA . ILE B 1 5 ? 7.489 -88.527 5.496 1.00 22.99 16 ILE B CA 1
ATOM 628 C C . ILE B 1 5 ? 8.464 -87.634 6.230 1.00 20.37 16 ILE B C 1
ATOM 629 O O . ILE B 1 5 ? 8.570 -86.442 5.886 1.00 21.94 16 ILE B O 1
ATOM 634 N N . ARG B 1 6 ? 9.194 -88.172 7.223 1.00 18.78 17 ARG B N 1
ATOM 635 C CA . ARG B 1 6 ? 10.203 -87.360 7.989 1.00 18.91 17 ARG B CA 1
ATOM 636 C C . ARG B 1 6 ? 11.609 -87.813 7.659 1.00 19.53 17 ARG B C 1
ATOM 637 O O . ARG B 1 6 ? 11.917 -89.019 7.713 1.00 22.11 17 ARG B O 1
ATOM 645 N N . LEU B 1 7 ? 12.462 -86.885 7.261 1.00 19.01 18 LEU B N 1
ATOM 646 C CA . LEU B 1 7 ? 13.873 -87.214 7.059 1.00 18.33 18 LEU B CA 1
ATOM 647 C C . LEU B 1 7 ? 14.665 -86.729 8.262 1.00 20.18 18 LEU B C 1
ATOM 648 O O . LEU B 1 7 ? 14.472 -85.596 8.785 1.00 19.33 18 LEU B O 1
ATOM 653 N N . LEU B 1 8 ? 15.616 -87.531 8.676 1.00 20.09 19 LEU B N 1
ATOM 654 C CA . LEU B 1 8 ? 16.467 -87.111 9.804 1.00 21.68 19 LEU B CA 1
ATOM 655 C C . LEU B 1 8 ? 17.828 -86.715 9.227 1.00 22.73 19 LEU B C 1
ATOM 656 O O . LEU B 1 8 ? 18.575 -87.598 8.733 1.00 23.73 19 LEU B O 1
ATOM 661 N N . MET B 1 9 ? 18.176 -85.428 9.294 1.00 22.32 20 MET B N 1
ATOM 662 C CA . MET B 1 9 ? 19.390 -84.885 8.588 1.00 25.61 20 MET B CA 1
ATOM 663 C C . MET B 1 9 ? 20.381 -84.244 9.587 1.00 26.34 20 MET B C 1
ATOM 664 O O . MET B 1 9 ? 19.991 -83.686 10.637 1.00 27.53 20 MET B O 1
ATOM 669 N N . HIS B 1 10 ? 21.656 -84.337 9.284 1.00 25.79 21 HIS B N 1
ATOM 670 C CA . HIS B 1 10 ? 22.685 -83.621 10.057 1.00 27.35 21 HIS B CA 1
ATOM 671 C C . HIS B 1 10 ? 22.578 -82.149 9.786 1.00 25.83 21 HIS B C 1
ATOM 672 O O . HIS B 1 10 ? 22.206 -81.759 8.696 1.00 24.34 21 HIS B O 1
ATOM 679 N N . GLY B 1 11 ? 22.911 -81.312 10.766 1.00 26.03 22 GLY B N 1
ATOM 680 C CA . GLY B 1 11 ? 22.783 -79.880 10.609 1.00 25.21 22 GLY B CA 1
ATOM 681 C C . GLY B 1 11 ? 23.530 -79.339 9.385 1.00 25.59 22 GLY B C 1
ATOM 682 O O . GLY B 1 11 ? 23.039 -78.442 8.712 1.00 24.84 22 GLY B O 1
ATOM 683 N N . LYS B 1 12 ? 24.712 -79.867 9.100 1.00 25.47 23 LYS B N 1
ATOM 684 C CA . LYS B 1 12 ? 25.456 -79.406 7.907 1.00 28.27 23 LYS B CA 1
ATOM 685 C C . LYS B 1 12 ? 24.755 -79.700 6.586 1.00 27.79 23 LYS B C 1
ATOM 686 O O . LYS B 1 12 ? 24.826 -78.865 5.621 1.00 27.08 23 LYS B O 1
ATOM 692 N N . GLU B 1 13 ? 24.114 -80.880 6.517 1.00 24.05 24 GLU B N 1
ATOM 693 C CA . GLU B 1 13 ? 23.291 -81.212 5.379 1.00 25.88 24 GLU B CA 1
ATOM 694 C C . GLU B 1 13 ? 22.131 -80.193 5.200 1.00 24.60 24 GLU B C 1
ATOM 695 O O . GLU B 1 13 ? 21.781 -79.803 4.048 1.00 24.41 24 GLU B O 1
ATOM 701 N N . VAL B 1 14 ? 21.496 -79.799 6.318 1.00 23.42 25 VAL B N 1
ATOM 702 C CA . VAL B 1 14 ? 20.411 -78.835 6.258 1.00 21.91 25 VAL B CA 1
ATOM 703 C C . VAL B 1 14 ? 20.878 -77.485 5.706 1.00 21.71 25 VAL B C 1
ATOM 704 O O . VAL B 1 14 ? 20.152 -76.876 4.888 1.00 20.60 25 VAL B O 1
ATOM 708 N N . GLY B 1 15 ? 22.069 -77.010 6.106 1.00 21.75 26 GLY B N 1
ATOM 709 C CA . GLY B 1 15 ? 22.563 -75.746 5.520 1.00 22.60 26 GLY B CA 1
ATOM 710 C C . GLY B 1 15 ? 22.624 -75.825 3.977 1.00 22.48 26 GLY B C 1
ATOM 711 O O . GLY B 1 15 ? 22.284 -74.874 3.287 1.00 22.97 26 GLY B O 1
ATOM 712 N N . SER B 1 16 ? 23.061 -76.974 3.432 1.00 22.55 27 SER B N 1
ATOM 713 C CA . SER B 1 16 ? 23.058 -77.161 1.968 1.00 24.61 27 SER B CA 1
ATOM 714 C C . SER B 1 16 ? 21.630 -77.158 1.303 1.00 23.54 27 SER B C 1
ATOM 715 O O . SER B 1 16 ? 21.367 -76.542 0.231 1.00 24.08 27 SER B O 1
ATOM 718 N N . ILE B 1 17 ? 20.691 -77.850 1.938 1.00 21.51 28 ILE B N 1
ATOM 719 C CA . ILE B 1 17 ? 19.326 -77.942 1.455 1.00 21.05 28 ILE B CA 1
ATOM 720 C C . ILE B 1 17 ? 18.629 -76.554 1.533 1.00 19.76 28 ILE B C 1
ATOM 721 O O . ILE B 1 17 ? 17.877 -76.188 0.603 1.00 20.83 28 ILE B O 1
ATOM 726 N N . ILE B 1 18 ? 18.819 -75.810 2.640 1.00 18.43 29 ILE B N 1
ATOM 727 C CA . ILE B 1 18 ? 18.155 -74.490 2.747 1.00 18.50 29 ILE B CA 1
ATOM 728 C C . ILE B 1 18 ? 18.780 -73.467 1.796 1.00 19.33 29 ILE B C 1
ATOM 729 O O . ILE B 1 18 ? 18.069 -72.750 1.023 1.00 19.08 29 ILE B O 1
ATOM 734 N N . GLY B 1 19 ? 20.112 -73.459 1.797 1.00 20.31 30 GLY B N 1
ATOM 735 C CA . GLY B 1 19 ? 20.935 -72.511 1.026 1.00 22.08 30 GLY B CA 1
ATOM 736 C C . GLY B 1 19 ? 20.884 -71.050 1.458 1.00 23.84 30 GLY B C 1
ATOM 737 O O . GLY B 1 19 ? 20.126 -70.669 2.346 1.00 23.39 30 GLY B O 1
ATOM 738 N N . LYS B 1 20 ? 21.696 -70.229 0.798 1.00 25.22 31 LYS B N 1
ATOM 739 C CA . LYS B 1 20 ? 21.820 -68.803 1.093 1.00 26.68 31 LYS B CA 1
ATOM 740 C C . LYS B 1 20 ? 20.450 -68.138 0.970 1.00 26.13 31 LYS B C 1
ATOM 741 O O . LYS B 1 20 ? 19.767 -68.254 -0.071 1.00 26.55 31 LYS B O 1
ATOM 747 N N . LYS B 1 21 ? 20.026 -67.480 2.057 1.00 25.59 32 LYS B N 1
ATOM 748 C CA . LYS B 1 21 ? 18.718 -66.786 2.124 1.00 25.32 32 LYS B CA 1
ATOM 749 C C . LYS B 1 21 ? 17.547 -67.713 1.940 1.00 24.58 32 LYS B C 1
ATOM 750 O O . LYS B 1 21 ? 16.449 -67.292 1.635 1.00 26.27 32 LYS B O 1
ATOM 756 N N . GLY B 1 22 ? 17.756 -69.020 2.137 1.00 20.34 33 GLY B N 1
ATOM 757 C CA . GLY B 1 22 ? 16.671 -69.971 1.818 1.00 21.66 33 GLY B CA 1
ATOM 758 C C . GLY B 1 22 ? 16.408 -70.190 0.317 1.00 20.99 33 GLY B C 1
ATOM 759 O O . GLY B 1 22 ? 15.396 -70.763 -0.010 1.00 20.55 33 GLY B O 1
ATOM 760 N N . GLU B 1 23 ? 17.298 -69.748 -0.576 1.00 21.57 34 GLU B N 1
ATOM 761 C CA . GLU B 1 23 ? 17.044 -69.849 -2.013 1.00 21.00 34 GLU B CA 1
ATOM 762 C C . GLU B 1 23 ? 16.881 -71.295 -2.458 1.00 22.46 34 GLU B C 1
ATOM 763 O O . GLU B 1 23 ? 16.021 -71.560 -3.306 1.00 23.60 34 GLU B O 1
ATOM 765 N N . SER B 1 24 ? 17.630 -72.233 -1.868 1.00 20.73 35 SER B N 1
ATOM 766 C CA . SER B 1 24 ? 17.555 -73.636 -2.331 1.00 19.57 35 SER B CA 1
ATOM 767 C C . SER B 1 24 ? 16.251 -74.309 -1.881 1.00 19.69 35 SER B C 1
ATOM 768 O O . SER B 1 24 ? 15.544 -74.889 -2.711 1.00 18.27 35 SER B O 1
ATOM 771 N N . VAL B 1 25 ? 15.893 -74.167 -0.606 1.00 17.65 36 VAL B N 1
ATOM 772 C CA . VAL B 1 25 ? 14.637 -74.798 -0.165 1.00 17.76 36 VAL B CA 1
ATOM 773 C C . VAL B 1 25 ? 13.405 -74.132 -0.797 1.00 18.20 36 VAL B C 1
ATOM 774 O O . VAL B 1 25 ? 12.435 -74.787 -1.049 1.00 18.33 36 VAL B O 1
ATOM 778 N N . LYS B 1 26 ? 13.459 -72.842 -1.055 1.00 19.01 37 LYS B N 1
ATOM 779 C CA . LYS B 1 26 ? 12.360 -72.200 -1.794 1.00 21.72 37 LYS B CA 1
ATOM 780 C C . LYS B 1 26 ? 12.248 -72.775 -3.232 1.00 20.93 37 LYS B C 1
ATOM 781 O O . LYS B 1 26 ? 11.173 -73.089 -3.675 1.00 22.26 37 LYS B O 1
ATOM 787 N N . ARG B 1 27 ? 13.355 -73.089 -3.885 1.00 20.47 38 ARG B N 1
ATOM 788 C CA . ARG B 1 27 ? 13.290 -73.647 -5.229 1.00 20.93 38 ARG B CA 1
ATOM 789 C C . ARG B 1 27 ? 12.688 -75.041 -5.145 1.00 21.36 38 ARG B C 1
ATOM 790 O O . ARG B 1 27 ? 11.870 -75.467 -5.985 1.00 20.91 38 ARG B O 1
ATOM 798 N N . ILE B 1 28 ? 13.106 -75.796 -4.140 1.00 20.30 39 ILE B N 1
ATOM 799 C CA . ILE B 1 28 ? 12.608 -77.188 -3.973 1.00 19.18 39 ILE B CA 1
ATOM 800 C C . ILE B 1 28 ? 11.059 -77.198 -3.698 1.00 17.88 39 ILE B C 1
ATOM 801 O O . ILE B 1 28 ? 10.300 -77.998 -4.280 1.00 18.01 39 ILE B O 1
ATOM 806 N N . ARG B 1 29 ? 10.626 -76.329 -2.811 1.00 16.95 40 ARG B N 1
ATOM 807 C CA . ARG B 1 29 ? 9.167 -76.169 -2.506 1.00 17.97 40 ARG B CA 1
ATOM 808 C C . ARG B 1 29 ? 8.392 -75.828 -3.803 1.00 19.12 40 ARG B C 1
ATOM 809 O O . ARG B 1 29 ? 7.392 -76.480 -4.098 1.00 18.26 40 ARG B O 1
ATOM 817 N N . GLU B 1 30 ? 8.876 -74.819 -4.559 1.00 18.91 41 GLU B N 1
ATOM 818 C CA . GLU B 1 30 ? 8.210 -74.365 -5.791 1.00 20.88 41 GLU B CA 1
ATOM 819 C C . GLU B 1 30 ? 8.167 -75.420 -6.856 1.00 20.15 41 GLU B C 1
ATOM 820 O O . GLU B 1 30 ? 7.108 -75.639 -7.480 1.00 21.40 41 GLU B O 1
ATOM 826 N N . GLU B 1 31 ? 9.295 -76.071 -7.090 1.00 18.80 42 GLU B N 1
ATOM 827 C CA . GLU B 1 31 ? 9.373 -77.042 -8.208 1.00 18.94 42 GLU B CA 1
ATOM 828 C C . GLU B 1 31 ? 8.763 -78.391 -7.880 1.00 18.54 42 GLU B C 1
ATOM 829 O O . GLU B 1 31 ? 8.254 -79.030 -8.777 1.00 17.72 42 GLU B O 1
ATOM 835 N N . SER B 1 32 ? 8.739 -78.799 -6.579 1.00 17.96 43 SER B N 1
ATOM 836 C CA . SER B 1 32 ? 8.194 -80.140 -6.265 1.00 17.03 43 SER B CA 1
ATOM 837 C C . SER B 1 32 ? 6.704 -80.009 -6.111 1.00 18.17 43 SER B C 1
ATOM 838 O O . SER B 1 32 ? 5.967 -80.975 -6.416 1.00 19.51 43 SER B O 1
ATOM 841 N N . GLY B 1 33 ? 6.238 -78.905 -5.495 1.00 15.89 44 GLY B N 1
ATOM 842 C CA . GLY B 1 33 ? 4.842 -78.858 -5.044 1.00 17.83 44 GLY B CA 1
ATOM 843 C C . GLY B 1 33 ? 4.634 -79.414 -3.608 1.00 17.65 44 GLY B C 1
ATOM 844 O O . GLY B 1 33 ? 3.511 -79.368 -3.104 1.00 20.75 44 GLY B O 1
ATOM 845 N N . ALA B 1 34 ? 5.660 -79.992 -2.975 1.00 17.50 45 ALA B N 1
ATOM 846 C CA . ALA B 1 34 ? 5.500 -80.568 -1.618 1.00 16.84 45 ALA B CA 1
ATOM 847 C C . ALA B 1 34 ? 5.466 -79.487 -0.596 1.00 18.23 45 ALA B C 1
ATOM 848 O O . ALA B 1 34 ? 6.071 -78.435 -0.782 1.00 17.90 45 ALA B O 1
ATOM 850 N N . ARG B 1 35 ? 4.763 -79.739 0.499 1.00 17.06 46 ARG B N 1
ATOM 851 C CA . ARG B 1 35 ? 4.946 -78.892 1.697 1.00 18.71 46 ARG B CA 1
ATOM 852 C C . ARG B 1 35 ? 6.172 -79.392 2.420 1.00 17.89 46 ARG B C 1
ATOM 853 O O . ARG B 1 35 ? 6.298 -80.626 2.637 1.00 19.73 46 ARG B O 1
ATOM 861 N N . ILE B 1 36 ? 7.110 -78.496 2.748 1.00 16.00 47 ILE B N 1
ATOM 862 C CA . ILE B 1 36 ? 8.410 -78.929 3.320 1.00 16.36 47 ILE B CA 1
ATOM 863 C C . ILE B 1 36 ? 8.641 -78.088 4.561 1.00 16.45 47 ILE B C 1
ATOM 864 O O . ILE B 1 36 ? 8.674 -76.834 4.485 1.00 18.54 47 ILE B O 1
ATOM 869 N N . ASN B 1 37 ? 8.705 -78.753 5.709 1.00 16.02 48 ASN B N 1
ATOM 870 C CA . ASN B 1 37 ? 9.047 -78.081 6.951 1.00 16.27 48 ASN B CA 1
ATOM 871 C C . ASN B 1 37 ? 10.414 -78.517 7.458 1.00 15.77 48 ASN B C 1
ATOM 872 O O . ASN B 1 37 ? 10.706 -79.728 7.451 1.00 17.40 48 ASN B O 1
ATOM 877 N N . ILE B 1 38 ? 11.262 -77.574 7.910 1.00 17.35 49 ILE B N 1
ATOM 878 C CA . ILE B 1 38 ? 12.558 -77.943 8.509 1.00 16.48 49 ILE B CA 1
ATOM 879 C C . ILE B 1 38 ? 12.533 -77.439 9.950 1.00 16.24 49 ILE B C 1
ATOM 880 O O . ILE B 1 38 ? 12.291 -76.232 10.206 1.00 15.94 49 ILE B O 1
ATOM 885 N N . SER B 1 39 ? 12.781 -78.375 10.881 1.00 15.21 50 SER B N 1
ATOM 886 C CA . SER B 1 39 ? 12.880 -78.007 12.319 1.00 15.71 50 SER B CA 1
ATOM 887 C C . SER B 1 39 ? 13.928 -76.872 12.515 1.00 16.48 50 SER B C 1
ATOM 888 O O . SER B 1 39 ? 14.920 -76.770 11.795 1.00 17.60 50 SER B O 1
ATOM 891 N N . GLU B 1 40 ? 13.715 -76.024 13.484 1.00 17.51 51 GLU B N 1
ATOM 892 C CA . GLU B 1 40 ? 14.545 -74.803 13.692 1.00 17.94 51 GLU B CA 1
ATOM 893 C C . GLU B 1 40 ? 15.710 -75.009 14.674 1.00 19.50 51 GLU B C 1
ATOM 894 O O . GLU B 1 40 ? 15.660 -75.917 15.543 1.00 19.76 51 GLU B O 1
ATOM 900 N N . GLY B 1 41 ? 16.730 -74.128 14.569 1.00 20.27 52 GLY B N 1
ATOM 901 C CA . GLY B 1 41 ? 17.850 -74.073 15.460 1.00 21.89 52 GLY B CA 1
ATOM 902 C C . GLY B 1 41 ? 19.000 -74.984 14.950 1.00 22.10 52 GLY B C 1
ATOM 903 O O . GLY B 1 41 ? 18.824 -75.906 14.098 1.00 23.59 52 GLY B O 1
ATOM 904 N N . ASN B 1 42 ? 20.156 -74.769 15.528 1.00 21.05 53 ASN B N 1
ATOM 905 C CA . ASN B 1 42 ? 21.365 -75.398 15.058 1.00 21.23 53 ASN B CA 1
ATOM 906 C C . ASN B 1 42 ? 21.607 -76.698 15.777 1.00 22.03 53 ASN B C 1
ATOM 907 O O . ASN B 1 42 ? 22.726 -76.971 16.111 1.00 24.94 53 ASN B O 1
ATOM 912 N N . SER B 1 43 ? 20.588 -77.563 15.906 1.00 21.41 54 SER B N 1
ATOM 913 C CA . SER B 1 43 ? 20.840 -78.861 16.555 1.00 22.82 54 SER B CA 1
ATOM 914 C C . SER B 1 43 ? 21.630 -79.796 15.607 1.00 24.31 54 SER B C 1
ATOM 915 O O . SER B 1 43 ? 21.516 -79.662 14.392 1.00 24.00 54 SER B O 1
ATOM 918 N N . PRO B 1 44 ? 22.367 -80.761 16.155 1.00 25.93 55 PRO B N 1
ATOM 919 C CA . PRO B 1 44 ? 23.191 -81.679 15.364 1.00 27.85 55 PRO B CA 1
ATOM 920 C C . PRO B 1 44 ? 22.361 -82.617 14.471 1.00 28.12 55 PRO B C 1
ATOM 921 O O . PRO B 1 44 ? 22.812 -82.975 13.391 1.00 30.04 55 PRO B O 1
ATOM 925 N N . GLU B 1 45 ? 21.151 -82.958 14.914 1.00 27.92 56 GLU B N 1
ATOM 926 C CA . GLU B 1 45 ? 20.125 -83.620 14.074 1.00 27.37 56 GLU B CA 1
ATOM 927 C C . GLU B 1 45 ? 18.946 -82.661 13.844 1.00 24.81 56 GLU B C 1
ATOM 928 O O . GLU B 1 45 ? 18.530 -81.949 14.754 1.00 24.41 56 GLU B O 1
ATOM 934 N N . ARG B 1 46 ? 18.425 -82.655 12.623 1.00 21.47 57 ARG B N 1
ATOM 935 C CA . ARG B 1 46 ? 17.301 -81.812 12.251 1.00 19.24 57 ARG B CA 1
ATOM 936 C C . ARG B 1 46 ? 16.255 -82.729 11.575 1.00 18.90 57 ARG B C 1
ATOM 937 O O . ARG B 1 46 ? 16.603 -83.748 10.909 1.00 21.74 57 ARG B O 1
ATOM 945 N N . ILE B 1 47 ? 14.999 -82.369 11.652 1.00 15.81 58 ILE B N 1
ATOM 946 C CA . ILE B 1 47 ? 13.984 -83.133 11.000 1.00 17.06 58 ILE B CA 1
ATOM 947 C C . ILE B 1 47 ? 13.395 -82.327 9.833 1.00 17.22 58 ILE B C 1
ATOM 948 O O . ILE B 1 47 ? 12.936 -81.187 10.015 1.00 18.65 58 ILE B O 1
ATOM 953 N N . ILE B 1 48 ? 13.367 -82.929 8.653 1.00 18.36 59 ILE B N 1
ATOM 954 C CA . ILE B 1 48 ? 12.711 -82.334 7.454 1.00 17.70 59 ILE B CA 1
ATOM 955 C C . ILE B 1 48 ? 11.427 -83.119 7.226 1.00 17.98 59 ILE B C 1
ATOM 956 O O . ILE B 1 48 ? 11.468 -84.356 6.993 1.00 20.31 59 ILE B O 1
ATOM 961 N N . THR B 1 49 ? 10.283 -82.429 7.279 1.00 14.72 60 THR B N 1
ATOM 962 C CA . THR B 1 49 ? 9.027 -83.136 7.063 1.00 18.22 60 THR B CA 1
ATOM 963 C C . THR B 1 49 ? 8.579 -82.813 5.657 1.00 17.27 60 THR B C 1
ATOM 964 O O . THR B 1 49 ? 8.425 -81.625 5.269 1.00 20.33 60 THR B O 1
ATOM 968 N N . LEU B 1 50 ? 8.284 -83.851 4.903 1.00 16.69 61 LEU B N 1
ATOM 969 C CA . LEU B 1 50 ? 7.711 -83.667 3.513 1.00 17.12 61 LEU B CA 1
ATOM 970 C C . LEU B 1 50 ? 6.249 -84.101 3.493 1.00 18.68 61 LEU B C 1
ATOM 971 O O . LEU B 1 50 ? 5.933 -85.243 3.850 1.00 19.47 61 LEU B O 1
ATOM 976 N N . THR B 1 51 ? 5.346 -83.241 3.031 1.00 19.37 62 THR B N 1
ATOM 977 C CA . THR B 1 51 ? 3.900 -83.612 3.016 1.00 20.21 62 THR B CA 1
ATOM 978 C C . THR B 1 51 ? 3.285 -83.338 1.653 1.00 20.64 62 THR B C 1
ATOM 979 O O . THR B 1 51 ? 3.614 -82.303 1.011 1.00 19.59 62 THR B O 1
ATOM 983 N N . GLY B 1 52 ? 2.359 -84.206 1.230 1.00 20.41 63 GLY B N 1
ATOM 984 C CA . GLY B 1 52 ? 1.690 -83.990 -0.054 1.00 21.71 63 GLY B CA 1
ATOM 985 C C . GLY B 1 52 ? 1.442 -85.307 -0.761 1.00 21.65 63 GLY B C 1
ATOM 986 O O . GLY B 1 52 ? 1.648 -86.365 -0.187 1.00 20.76 63 GLY B O 1
ATOM 987 N N . PRO B 1 53 ? 0.936 -85.227 -1.991 1.00 21.77 64 PRO B N 1
ATOM 988 C CA . PRO B 1 53 ? 0.713 -86.398 -2.835 1.00 23.89 64 PRO B CA 1
ATOM 989 C C . PRO B 1 53 ? 2.059 -87.115 -2.991 1.00 23.42 64 PRO B C 1
ATOM 990 O O . PRO B 1 53 ? 3.140 -86.446 -2.929 1.00 20.85 64 PRO B O 1
ATOM 994 N N . THR B 1 54 ? 2.047 -88.429 -3.207 1.00 23.02 65 THR B N 1
ATOM 995 C CA . THR B 1 54 ? 3.326 -89.115 -3.326 1.00 24.51 65 THR B CA 1
ATOM 996 C C . THR B 1 54 ? 4.222 -88.517 -4.425 1.00 23.59 65 THR B C 1
ATOM 997 O O . THR B 1 54 ? 5.466 -88.512 -4.260 1.00 23.14 65 THR B O 1
ATOM 1001 N N . ASN B 1 55 ? 3.645 -88.045 -5.540 1.00 21.39 66 ASN B N 1
ATOM 1002 C CA . ASN B 1 55 ? 4.578 -87.523 -6.594 1.00 21.64 66 ASN B CA 1
ATOM 1003 C C . ASN B 1 55 ? 5.298 -86.260 -6.135 1.00 19.63 66 ASN B C 1
ATOM 1004 O O . ASN B 1 55 ? 6.488 -86.079 -6.504 1.00 18.69 66 ASN B O 1
ATOM 1009 N N . ALA B 1 56 ? 4.607 -85.380 -5.356 1.00 18.11 67 ALA B N 1
ATOM 1010 C CA . ALA B 1 56 ? 5.256 -84.199 -4.813 1.00 17.30 67 ALA B CA 1
ATOM 1011 C C . ALA B 1 56 ? 6.372 -84.580 -3.810 1.00 17.39 67 ALA B C 1
ATOM 1012 O O . ALA B 1 56 ? 7.457 -84.021 -3.859 1.00 16.65 67 ALA B O 1
ATOM 1014 N N . ILE B 1 57 ? 6.116 -85.575 -2.947 1.00 17.61 68 ILE B N 1
ATOM 1015 C CA . ILE B 1 57 ? 7.103 -86.030 -1.982 1.00 17.10 68 ILE B CA 1
ATOM 1016 C C . ILE B 1 57 ? 8.270 -86.636 -2.724 1.00 18.43 68 ILE B C 1
ATOM 1017 O O . ILE B 1 57 ? 9.418 -86.375 -2.377 1.00 17.81 68 ILE B O 1
ATOM 1022 N N . PHE B 1 58 ? 7.971 -87.423 -3.776 1.00 17.65 69 PHE B N 1
ATOM 1023 C CA . PHE B 1 58 ? 9.040 -88.016 -4.548 1.00 19.46 69 PHE B CA 1
ATOM 1024 C C . PHE B 1 58 ? 9.933 -86.944 -5.182 1.00 18.59 69 PHE B C 1
ATOM 1025 O O . PHE B 1 58 ? 11.169 -87.049 -5.133 1.00 18.54 69 PHE B O 1
ATOM 1033 N N . LYS B 1 59 ? 9.318 -85.953 -5.820 1.00 18.08 70 LYS B N 1
ATOM 1034 C CA . LYS B 1 59 ? 10.146 -84.951 -6.501 1.00 17.26 70 LYS B CA 1
ATOM 1035 C C . LYS B 1 59 ? 10.998 -84.148 -5.466 1.00 16.48 70 LYS B C 1
ATOM 1036 O O . LYS B 1 59 ? 12.154 -83.773 -5.744 1.00 16.60 70 LYS B O 1
ATOM 1042 N N . ALA B 1 60 ? 10.418 -83.825 -4.306 1.00 16.23 71 ALA B N 1
ATOM 1043 C CA . ALA B 1 60 ? 11.138 -83.058 -3.291 1.00 17.49 71 ALA B CA 1
ATOM 1044 C C . ALA B 1 60 ? 12.334 -83.875 -2.757 1.00 16.50 71 ALA B C 1
ATOM 1045 O O . ALA B 1 60 ? 13.454 -83.371 -2.663 1.00 17.06 71 ALA B O 1
ATOM 1047 N N . PHE B 1 61 ? 12.100 -85.127 -2.491 1.00 16.40 72 PHE B N 1
ATOM 1048 C CA . PHE B 1 61 ? 13.167 -86.044 -2.127 1.00 16.44 72 PHE B CA 1
ATOM 1049 C C . PHE B 1 61 ? 14.278 -86.134 -3.165 1.00 17.73 72 PHE B C 1
ATOM 1050 O O . PHE B 1 61 ? 15.482 -86.054 -2.790 1.00 18.20 72 PHE B O 1
ATOM 1058 N N . ALA B 1 62 ? 13.891 -86.253 -4.433 1.00 17.43 73 ALA B N 1
ATOM 1059 C CA . ALA B 1 62 ? 14.886 -86.366 -5.526 1.00 18.22 73 ALA B CA 1
ATOM 1060 C C . ALA B 1 62 ? 15.723 -85.088 -5.526 1.00 18.09 73 ALA B C 1
ATOM 1061 O O . ALA B 1 62 ? 16.939 -85.121 -5.664 1.00 19.37 73 ALA B O 1
ATOM 1063 N N . MET B 1 63 ? 15.050 -83.947 -5.429 1.00 18.31 74 MET B N 1
ATOM 1064 C CA . MET B 1 63 ? 15.798 -82.678 -5.454 1.00 18.17 74 MET B CA 1
ATOM 1065 C C . MET B 1 63 ? 16.723 -82.499 -4.239 1.00 17.14 74 MET B C 1
ATOM 1066 O O . MET B 1 63 ? 17.809 -81.909 -4.325 1.00 18.86 74 MET B O 1
ATOM 1071 N N . ILE B 1 64 ? 16.245 -82.923 -3.072 1.00 17.51 75 ILE B N 1
ATOM 1072 C CA . ILE B 1 64 ? 17.046 -82.881 -1.849 1.00 18.46 75 ILE B CA 1
ATOM 1073 C C . ILE B 1 64 ? 18.316 -83.734 -2.006 1.00 20.14 75 ILE B C 1
ATOM 1074 O O . ILE B 1 64 ? 19.420 -83.224 -1.783 1.00 21.13 75 ILE B O 1
ATOM 1079 N N . ILE B 1 65 ? 18.161 -84.983 -2.442 1.00 21.30 76 ILE B N 1
ATOM 1080 C CA . ILE B 1 65 ? 19.296 -85.903 -2.662 1.00 24.20 76 ILE B CA 1
ATOM 1081 C C . ILE B 1 65 ? 20.273 -85.320 -3.700 1.00 25.07 76 ILE B C 1
ATOM 1082 O O . ILE B 1 65 ? 21.507 -85.382 -3.523 1.00 25.91 76 ILE B O 1
ATOM 1087 N N . ASP B 1 66 ? 19.745 -84.774 -4.786 1.00 25.70 77 ASP B N 1
ATOM 1088 C CA . ASP B 1 66 ? 20.588 -84.199 -5.808 1.00 27.14 77 ASP B CA 1
ATOM 1089 C C . ASP B 1 66 ? 21.456 -83.028 -5.274 1.00 25.73 77 ASP B C 1
ATOM 1090 O O . ASP B 1 66 ? 22.628 -82.883 -5.657 1.00 25.82 77 ASP B O 1
ATOM 1095 N N . LYS B 1 67 ? 20.837 -82.170 -4.455 1.00 23.70 78 LYS B N 1
ATOM 1096 C CA . LYS B 1 67 ? 21.500 -81.025 -3.873 1.00 24.44 78 LYS B CA 1
ATOM 1097 C C . LYS B 1 67 ? 22.617 -81.546 -2.919 1.00 25.61 78 LYS B C 1
ATOM 1098 O O . LYS B 1 67 ? 23.748 -81.072 -2.976 1.00 25.94 78 LYS B O 1
ATOM 1104 N N . LEU B 1 68 ? 22.302 -82.551 -2.103 1.00 24.35 79 LEU B N 1
ATOM 1105 C CA . LEU B 1 68 ? 23.306 -83.092 -1.128 1.00 27.69 79 LEU B CA 1
ATOM 1106 C C . LEU B 1 68 ? 24.486 -83.673 -1.825 1.00 29.61 79 LEU B C 1
ATOM 1107 O O . LEU B 1 68 ? 25.628 -83.417 -1.388 1.00 31.18 79 LEU B O 1
ATOM 1112 N N . GLU B 1 69 ? 24.198 -84.460 -2.870 1.00 29.97 80 GLU B N 1
ATOM 1113 C CA . GLU B 1 69 ? 25.195 -85.151 -3.713 1.00 33.81 80 GLU B CA 1
ATOM 1114 C C . GLU B 1 69 ? 26.155 -84.138 -4.324 1.00 34.97 80 GLU B C 1
ATOM 1115 O O . GLU B 1 69 ? 27.415 -84.323 -4.312 1.00 35.88 80 GLU B O 1
ATOM 1121 N N . GLU B 1 70 ? 25.585 -83.067 -4.851 1.00 35.19 81 GLU B N 1
ATOM 1122 C CA . GLU B 1 70 ? 26.410 -81.996 -5.483 1.00 38.53 81 GLU B CA 1
ATOM 1123 C C . GLU B 1 70 ? 27.329 -81.354 -4.414 1.00 38.01 81 GLU B C 1
ATOM 1124 O O . GLU B 1 70 ? 28.517 -81.157 -4.631 1.00 37.88 81 GLU B O 1
ATOM 1130 N N . ASP B 1 71 ? 26.764 -80.993 -3.261 1.00 36.28 82 ASP B N 1
ATOM 1131 C CA . ASP B 1 71 ? 27.521 -80.212 -2.296 1.00 38.01 82 ASP B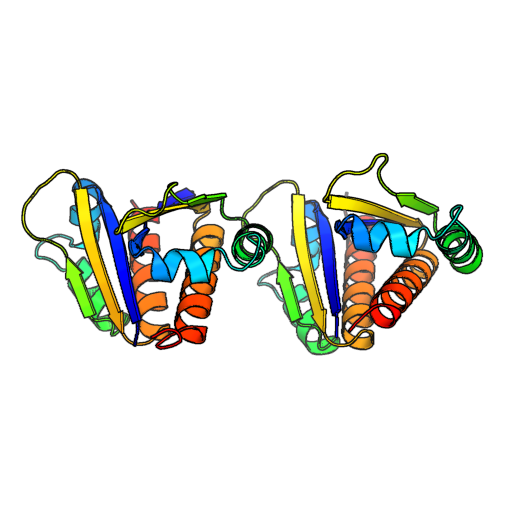 CA 1
ATOM 1132 C C . ASP B 1 71 ? 28.543 -81.054 -1.535 1.00 38.56 82 ASP B C 1
ATOM 1133 O O . ASP B 1 71 ? 29.686 -80.628 -1.343 1.00 38.32 82 ASP B O 1
ATOM 1138 N N . ILE B 1 72 ? 28.133 -82.247 -1.109 1.00 38.76 83 ILE B N 1
ATOM 1139 C CA . ILE B 1 72 ? 29.078 -83.198 -0.549 1.00 41.29 83 ILE B CA 1
ATOM 1140 C C . ILE B 1 72 ? 30.293 -83.338 -1.427 1.00 41.15 83 ILE B C 1
ATOM 1141 O O . ILE B 1 72 ? 31.411 -83.190 -0.933 1.00 42.08 83 ILE B O 1
ATOM 1146 N N . ASN B 1 73 ? 30.105 -83.572 -2.723 1.00 40.39 84 ASN B N 1
ATOM 1147 C CA . ASN B 1 73 ? 31.256 -83.935 -3.542 1.00 40.80 84 ASN B CA 1
ATOM 1148 C C . ASN B 1 73 ? 32.122 -82.737 -3.949 1.00 39.21 84 ASN B C 1
ATOM 1149 O O . ASN B 1 73 ? 33.228 -82.905 -4.507 1.00 40.25 84 ASN B O 1
ATOM 1154 N N . SER B 1 74 ? 31.641 -81.529 -3.675 1.00 37.40 85 SER B N 1
ATOM 1155 C CA . SER B 1 74 ? 32.358 -80.322 -4.090 1.00 37.92 85 SER B CA 1
ATOM 1156 C C . SER B 1 74 ? 32.995 -79.568 -2.894 1.00 38.45 85 SER B C 1
ATOM 1157 O O . SER B 1 74 ? 33.644 -78.529 -3.078 1.00 38.96 85 SER B O 1
ATOM 1160 N N . SER B 1 75 ? 32.887 -80.135 -1.697 1.00 37.76 86 SER B N 1
ATOM 1161 C CA . SER B 1 75 ? 33.378 -79.439 -0.477 1.00 38.86 86 SER B CA 1
ATOM 1162 C C . SER B 1 75 ? 34.419 -80.228 0.323 1.00 38.15 86 SER B C 1
ATOM 1163 O O . SER B 1 75 ? 34.191 -81.411 0.640 1.00 39.16 86 SER B O 1
ATOM 1166 N N . TRP B 1 76 ? 35.540 -79.592 0.665 1.00 36.73 87 TRP B N 1
ATOM 1167 C CA . TRP B 1 76 ? 36.537 -80.241 1.573 1.00 36.41 87 TRP B CA 1
ATOM 1168 C C . TRP B 1 76 ? 37.550 -79.276 2.216 1.00 37.11 87 TRP B C 1
ATOM 1169 O O . TRP B 1 76 ? 37.461 -78.083 1.912 1.00 39.48 87 TRP B O 1
ATOM 1180 N N . MET C 1 2 ? -10.417 -63.876 16.420 1.00 44.21 13 MET C N 1
ATOM 1181 C CA . MET C 1 2 ? -9.636 -63.318 17.539 1.00 43.25 13 MET C CA 1
ATOM 1182 C C . MET C 1 2 ? -9.391 -64.333 18.665 1.00 41.50 13 MET C C 1
ATOM 1183 O O . MET C 1 2 ? -10.325 -65.033 19.109 1.00 42.58 13 MET C O 1
ATOM 1188 N N . LEU C 1 3 ? -8.140 -64.415 19.099 1.00 36.52 14 LEU C N 1
ATOM 1189 C CA . LEU C 1 3 ? -7.773 -65.275 20.204 1.00 35.10 14 LEU C CA 1
ATOM 1190 C C . LEU C 1 3 ? -7.236 -64.434 21.346 1.00 33.05 14 LEU C C 1
ATOM 1191 O O . LEU C 1 3 ? -6.836 -63.289 21.141 1.00 31.70 14 LEU C O 1
ATOM 1196 N N . THR C 1 4 ? -7.168 -65.029 22.533 1.00 31.92 15 THR C N 1
ATOM 1197 C CA . THR C 1 4 ? -6.447 -64.400 23.646 1.00 30.30 15 THR C CA 1
ATOM 1198 C C . THR C 1 4 ? -5.370 -65.379 24.127 1.00 29.03 15 THR C C 1
ATOM 1199 O O . THR C 1 4 ? -5.672 -66.578 24.297 1.00 27.45 15 THR C O 1
ATOM 1203 N N . ILE C 1 5 ? -4.126 -64.880 24.282 1.00 25.54 16 ILE C N 1
ATOM 1204 C CA . ILE C 1 5 ? -2.978 -65.656 24.699 1.00 26.19 16 ILE C CA 1
ATOM 1205 C C . ILE C 1 5 ? -2.344 -64.968 25.895 1.00 24.74 16 ILE C C 1
ATOM 1206 O O . ILE C 1 5 ? -2.115 -63.749 25.875 1.00 25.73 16 ILE C O 1
ATOM 1211 N N . ARG C 1 6 ? -2.075 -65.721 26.939 1.00 23.03 17 ARG C N 1
ATOM 1212 C CA . ARG C 1 6 ? -1.429 -65.161 28.186 1.00 24.14 17 ARG C CA 1
ATOM 1213 C C . ARG C 1 6 ? 0.037 -65.627 28.350 1.00 23.49 17 ARG C C 1
ATOM 1214 O O . ARG C 1 6 ? 0.322 -66.839 28.333 1.00 23.79 17 ARG C O 1
ATOM 1222 N N . LEU C 1 7 ? 0.952 -64.662 28.467 1.00 23.65 18 LEU C N 1
ATOM 1223 C CA . LEU C 1 7 ? 2.383 -64.955 28.730 1.00 24.00 18 LEU C CA 1
ATOM 1224 C C . LEU C 1 7 ? 2.703 -64.683 30.200 1.00 25.34 18 LEU C C 1
ATOM 1225 O O . LEU C 1 7 ? 2.349 -63.635 30.743 1.00 26.12 18 LEU C O 1
ATOM 1230 N N . LEU C 1 8 ? 3.350 -65.635 30.838 1.00 24.52 19 LEU C N 1
ATOM 1231 C CA . LEU C 1 8 ? 3.801 -65.489 32.237 1.00 26.71 19 LEU C CA 1
ATOM 1232 C C . LEU C 1 8 ? 5.270 -64.987 32.194 1.00 28.42 19 LEU C C 1
ATOM 1233 O O . LEU C 1 8 ? 6.163 -65.653 31.596 1.00 30.70 19 LEU C O 1
ATOM 1238 N N . MET C 1 9 ? 5.524 -63.806 32.743 1.00 26.76 20 MET C N 1
ATOM 1239 C CA . MET C 1 9 ? 6.840 -63.157 32.591 1.00 29.48 20 MET C CA 1
ATOM 1240 C C . MET C 1 9 ? 7.419 -62.664 33.932 1.00 30.67 20 MET C C 1
ATOM 1241 O O . MET C 1 9 ? 6.665 -62.222 34.787 1.00 31.41 20 MET C O 1
ATOM 1246 N N . HIS C 1 10 ? 8.742 -62.670 34.083 1.00 30.32 21 HIS C N 1
ATOM 1247 C CA . HIS C 1 10 ? 9.384 -62.127 35.302 1.00 32.66 21 HIS C CA 1
ATOM 1248 C C . HIS C 1 10 ? 9.236 -60.626 35.305 1.00 32.25 21 HIS C C 1
ATOM 1249 O O . HIS C 1 10 ? 9.220 -60.012 34.219 1.00 33.02 21 HIS C O 1
ATOM 1256 N N . GLY C 1 11 ? 9.105 -60.027 36.494 1.00 32.47 22 GLY C N 1
ATOM 1257 C CA . GLY C 1 11 ? 8.935 -58.566 36.560 1.00 32.52 22 GLY C CA 1
ATOM 1258 C C . GLY C 1 11 ? 10.065 -57.863 35.839 1.00 31.38 22 GLY C C 1
ATOM 1259 O O . GLY C 1 11 ? 9.843 -56.848 35.135 1.00 32.11 22 GLY C O 1
ATOM 1260 N N . LYS C 1 12 ? 11.283 -58.364 35.983 1.00 31.76 23 LYS C N 1
ATOM 1261 C CA . LYS C 1 12 ? 12.445 -57.700 35.273 1.00 33.24 23 LYS C CA 1
ATOM 1262 C C . LYS C 1 12 ? 12.253 -57.604 33.769 1.00 32.41 23 LYS C C 1
ATOM 1263 O O . LYS C 1 12 ? 12.561 -56.581 33.142 1.00 34.73 23 LYS C O 1
ATOM 1269 N N . GLU C 1 13 ? 11.750 -58.680 33.188 1.00 32.13 24 GLU C N 1
ATOM 1270 C CA . GLU C 1 13 ? 11.601 -58.766 31.758 1.00 31.84 24 GLU C CA 1
ATOM 1271 C C . GLU C 1 13 ? 10.464 -57.854 31.334 1.00 30.83 24 GLU C C 1
ATOM 1272 O O . GLU C 1 13 ? 10.537 -57.196 30.299 1.00 28.81 24 GLU C O 1
ATOM 1278 N N . VAL C 1 14 ? 9.412 -57.799 32.163 1.00 30.08 25 VAL C N 1
ATOM 1279 C CA . VAL C 1 14 ? 8.321 -56.873 31.918 1.00 29.43 25 VAL C CA 1
ATOM 1280 C C . VAL C 1 14 ? 8.790 -55.406 31.896 1.00 30.00 25 VAL C C 1
ATOM 1281 O O . VAL C 1 14 ? 8.318 -54.623 31.060 1.00 29.00 25 VAL C O 1
ATOM 1285 N N . GLY C 1 15 ? 9.716 -55.020 32.776 1.00 29.73 26 GLY C N 1
ATOM 1286 C CA . GLY C 1 15 ? 10.222 -53.636 32.756 1.00 30.61 26 GLY C CA 1
ATOM 1287 C C . GLY C 1 15 ? 10.886 -53.302 31.424 1.00 31.64 26 GLY C C 1
ATOM 1288 O O . GLY C 1 15 ? 10.691 -52.192 30.877 1.00 30.89 26 GLY C O 1
ATOM 1289 N N . SER C 1 16 ? 11.633 -54.262 30.872 1.00 30.68 27 SER C N 1
ATOM 1290 C CA . SER C 1 16 ? 12.228 -54.032 29.555 1.00 31.71 27 SER C CA 1
ATOM 1291 C C . SER C 1 16 ? 11.190 -53.958 28.365 1.00 30.83 2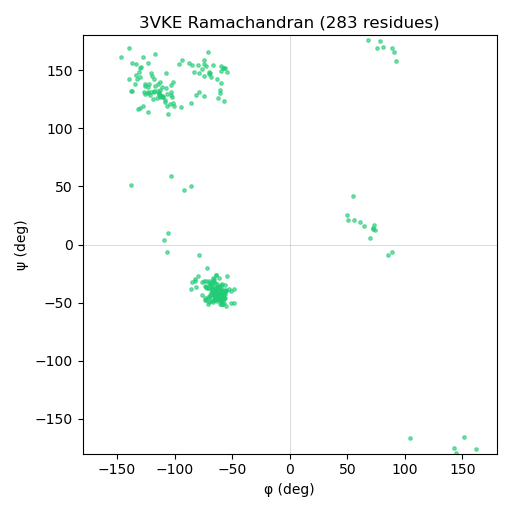7 SER C C 1
ATOM 1292 O O . SER C 1 16 ? 11.362 -53.159 27.401 1.00 30.30 27 SER C O 1
ATOM 1295 N N . ILE C 1 17 ? 10.154 -54.820 28.425 1.00 26.95 28 ILE C N 1
ATOM 1296 C CA . ILE C 1 17 ? 9.086 -54.809 27.418 1.00 27.58 28 ILE C CA 1
ATOM 1297 C C . ILE C 1 17 ? 8.355 -53.452 27.476 1.00 27.50 28 ILE C C 1
ATOM 1298 O O . ILE C 1 17 ? 8.034 -52.880 26.426 1.00 28.35 28 ILE C O 1
ATOM 1303 N N . ILE C 1 18 ? 8.062 -52.966 28.679 1.00 27.04 29 ILE C N 1
ATOM 1304 C CA . ILE C 1 18 ? 7.369 -51.654 28.813 1.00 27.71 29 ILE C CA 1
ATOM 1305 C C . ILE C 1 18 ? 8.264 -50.510 28.339 1.00 29.38 29 ILE C C 1
ATOM 1306 O O . ILE C 1 18 ? 7.845 -49.678 27.509 1.00 29.18 29 ILE C O 1
ATOM 1311 N N . GLY C 1 19 ? 9.505 -50.495 28.833 1.00 30.27 30 GLY C N 1
ATOM 1312 C CA . GLY C 1 19 ? 10.469 -49.426 28.494 1.00 29.72 30 GLY C CA 1
ATOM 1313 C C . GLY C 1 19 ? 10.222 -48.188 29.340 1.00 30.66 30 GLY C C 1
ATOM 1314 O O . GLY C 1 19 ? 9.176 -48.036 29.999 1.00 30.95 30 GLY C O 1
ATOM 1315 N N . LYS C 1 20 ? 11.148 -47.252 29.264 1.00 32.17 31 LYS C N 1
ATOM 1316 C CA . LYS C 1 20 ? 11.007 -45.964 29.969 1.00 33.81 31 LYS C CA 1
ATOM 1317 C C . LYS C 1 20 ? 9.760 -45.206 29.485 1.00 34.95 31 LYS C C 1
ATOM 1318 O O . LYS C 1 20 ? 9.522 -45.092 28.252 1.00 35.00 31 LYS C O 1
ATOM 1324 N N . LYS C 1 21 ? 8.973 -44.689 30.433 1.00 35.08 32 LYS C N 1
ATOM 1325 C CA . LYS C 1 21 ? 7.665 -44.050 30.106 1.00 36.09 32 LYS C CA 1
ATOM 1326 C C . LYS C 1 21 ? 6.768 -44.889 29.220 1.00 35.27 32 LYS C C 1
ATOM 1327 O O . LYS C 1 21 ? 5.888 -44.368 28.571 1.00 36.09 32 LYS C O 1
ATOM 1333 N N . GLY C 1 22 ? 6.992 -46.206 29.185 1.00 33.79 33 GLY C N 1
ATOM 1334 C CA . GLY C 1 22 ? 6.143 -47.076 28.395 1.00 34.40 33 GLY C CA 1
ATOM 1335 C C . GLY C 1 22 ? 6.372 -46.973 26.888 1.00 33.15 33 GLY C C 1
ATOM 1336 O O . GLY C 1 22 ? 5.535 -47.444 26.168 1.00 31.62 33 GLY C O 1
ATOM 1337 N N . GLU C 1 23 ? 7.501 -46.405 26.436 1.00 33.30 34 GLU C N 1
ATOM 1338 C CA . GLU C 1 23 ? 7.791 -46.217 24.974 1.00 33.62 34 GLU C CA 1
ATOM 1339 C C . GLU C 1 23 ? 7.920 -47.524 24.182 1.00 33.08 34 GLU C C 1
ATOM 1340 O O . GLU C 1 23 ? 7.522 -47.600 23.033 1.00 34.12 34 GLU C O 1
ATOM 1342 N N . SER C 1 24 ? 8.443 -48.568 24.795 1.00 31.80 35 SER C N 1
ATOM 1343 C CA . SER C 1 24 ? 8.553 -49.838 24.099 1.00 31.43 35 SER C CA 1
ATOM 1344 C C . SER C 1 24 ? 7.180 -50.542 23.879 1.00 31.70 35 SER C C 1
ATOM 1345 O O . SER C 1 24 ? 6.837 -50.899 22.750 1.00 31.52 35 SER C O 1
ATOM 1348 N N . VAL C 1 25 ? 6.384 -50.698 24.934 1.00 30.28 36 VAL C N 1
ATOM 1349 C CA . VAL C 1 25 ? 5.086 -51.384 24.764 1.00 30.42 36 VAL C CA 1
ATOM 1350 C C . VAL C 1 25 ? 4.132 -50.535 23.881 1.00 31.24 36 VAL C C 1
ATOM 1351 O O . VAL C 1 25 ? 3.335 -51.070 23.129 1.00 32.05 36 VAL C O 1
ATOM 1355 N N . LYS C 1 26 ? 4.294 -49.226 23.911 1.00 32.04 37 LYS C N 1
ATOM 1356 C CA . LYS C 1 26 ? 3.555 -48.342 23.001 1.00 33.04 37 LYS C CA 1
ATOM 1357 C C . LYS C 1 26 ? 3.868 -48.711 21.535 1.00 32.64 37 LYS C C 1
ATOM 1358 O O . LYS C 1 26 ? 2.953 -48.782 20.693 1.00 33.29 37 LYS C O 1
ATOM 1364 N N . ARG C 1 27 ? 5.141 -48.965 21.216 1.00 32.52 38 ARG C N 1
ATOM 1365 C CA . ARG C 1 27 ? 5.529 -49.287 19.819 1.00 33.56 38 ARG C CA 1
ATOM 1366 C C . ARG C 1 27 ? 5.032 -50.672 19.420 1.00 34.00 38 ARG C C 1
ATOM 1367 O O . ARG C 1 27 ? 4.616 -50.928 18.261 1.00 34.16 38 ARG C O 1
ATOM 1375 N N . ILE C 1 28 ? 5.087 -51.605 20.375 1.00 32.97 39 ILE C N 1
ATOM 1376 C CA . ILE C 1 28 ? 4.664 -52.976 20.089 1.00 31.99 39 ILE C CA 1
ATOM 1377 C C . ILE C 1 28 ? 3.145 -52.981 19.776 1.00 33.71 39 ILE C C 1
ATOM 1378 O O . ILE C 1 28 ? 2.697 -53.618 18.783 1.00 33.41 39 ILE C O 1
ATOM 1383 N N . ARG C 1 29 ? 2.364 -52.266 20.600 1.00 33.47 40 ARG C N 1
ATOM 1384 C CA . ARG C 1 29 ? 0.902 -52.156 20.421 1.00 35.01 40 ARG C CA 1
ATOM 1385 C C . ARG C 1 29 ? 0.605 -51.559 19.052 1.00 36.61 40 ARG C C 1
ATOM 1386 O O . ARG C 1 29 ? -0.179 -52.133 18.298 1.00 36.27 40 ARG C O 1
ATOM 1394 N N . GLU C 1 30 ? 1.246 -50.417 18.741 1.00 38.26 41 GLU C N 1
ATOM 1395 C CA . GLU C 1 30 ? 1.080 -49.752 17.429 1.00 39.84 41 GLU C CA 1
ATOM 1396 C C . GLU C 1 30 ? 1.462 -50.593 16.226 1.00 39.98 41 G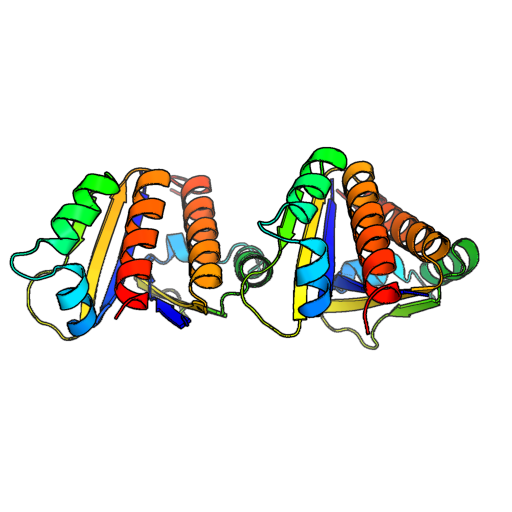LU C C 1
ATOM 1397 O O . GLU C 1 30 ? 0.670 -50.678 15.299 1.00 40.67 41 GLU C O 1
ATOM 1403 N N . GLU C 1 31 ? 2.639 -51.186 16.216 1.00 38.91 42 GLU C N 1
ATOM 1404 C CA . GLU C 1 31 ? 3.060 -51.951 15.056 1.00 39.33 42 GLU C CA 1
ATOM 1405 C C . GLU C 1 31 ? 2.366 -53.318 14.921 1.00 37.76 42 GLU C C 1
ATOM 1406 O O . GLU C 1 31 ? 2.165 -53.758 13.836 1.00 38.57 42 GLU C O 1
ATOM 1408 N N . SER C 1 32 ? 2.002 -53.962 16.036 1.00 36.18 43 SER C N 1
ATOM 1409 C CA . SER C 1 32 ? 1.365 -55.299 15.960 1.00 35.07 43 SER C CA 1
ATOM 1410 C C . SER C 1 32 ? -0.132 -55.258 15.685 1.00 36.44 43 SER C C 1
ATOM 1411 O O . SER C 1 32 ? -0.657 -56.161 15.040 1.00 36.76 43 SER C O 1
ATOM 1414 N N . GLY C 1 33 ? -0.794 -54.188 16.141 1.00 37.16 44 GLY C N 1
ATOM 1415 C CA . GLY C 1 33 ? -2.264 -54.064 16.135 1.00 37.31 44 GLY C CA 1
ATOM 1416 C C . GLY C 1 33 ? -2.976 -54.991 17.123 1.00 36.79 44 GLY C C 1
ATOM 1417 O O . GLY C 1 33 ? -4.204 -55.042 17.125 1.00 38.14 44 GLY C O 1
ATOM 1418 N N . ALA C 1 34 ? -2.223 -55.721 17.963 1.00 34.45 45 ALA C N 1
ATOM 1419 C CA . ALA C 1 34 ? -2.792 -56.547 19.042 1.00 32.73 45 ALA C CA 1
ATOM 1420 C C . ALA C 1 34 ? -3.164 -55.659 20.243 1.00 33.84 45 ALA C C 1
ATOM 1421 O O . ALA C 1 34 ? -2.501 -54.631 20.515 1.00 34.06 45 ALA C O 1
ATOM 1423 N N . ARG C 1 35 ? -4.214 -56.052 20.960 1.00 31.57 46 ARG C N 1
ATOM 1424 C CA . ARG C 1 35 ? -4.469 -55.521 22.316 1.00 32.55 46 ARG C CA 1
ATOM 1425 C C . ARG C 1 35 ? -3.468 -56.168 23.253 1.00 30.82 46 ARG C C 1
ATOM 1426 O O . ARG C 1 35 ? -3.343 -57.368 23.256 1.00 29.96 46 ARG C O 1
ATOM 1434 N N . ILE C 1 36 ? -2.737 -55.385 24.024 1.00 28.63 47 ILE C N 1
ATOM 1435 C CA . ILE C 1 36 ? -1.722 -55.957 24.905 1.00 29.34 47 ILE C CA 1
ATOM 1436 C C . ILE C 1 36 ? -1.972 -55.427 26.278 1.00 29.86 47 ILE C C 1
ATOM 1437 O O . ILE C 1 36 ? -2.033 -54.177 26.486 1.00 32.26 47 ILE C O 1
ATOM 1442 N N . ASN C 1 37 ? -2.244 -56.336 27.205 1.00 29.95 48 ASN C N 1
ATOM 1443 C CA . ASN C 1 37 ? -2.532 -55.905 28.548 1.00 31.80 48 ASN C CA 1
ATOM 1444 C C . ASN C 1 37 ? -1.524 -56.515 29.477 1.00 31.31 48 ASN C C 1
ATOM 1445 O O . ASN C 1 37 ? -1.287 -57.715 29.420 1.00 32.32 48 ASN C O 1
ATOM 1450 N N . ILE C 1 38 ? -0.941 -55.705 30.338 1.00 29.70 49 ILE C N 1
ATOM 1451 C CA . ILE C 1 38 ? 0.105 -56.163 31.258 1.00 29.73 49 ILE C CA 1
ATOM 1452 C C . ILE C 1 38 ? -0.403 -56.037 32.675 1.00 30.39 49 ILE C C 1
ATOM 1453 O O . ILE C 1 38 ? -0.861 -54.956 33.052 1.00 29.20 49 ILE C O 1
ATOM 1458 N N . SER C 1 39 ? -0.365 -57.125 33.454 1.00 30.02 50 SER C N 1
ATOM 1459 C CA . SER C 1 39 ? -0.879 -57.054 34.857 1.00 32.45 50 SER C CA 1
ATOM 1460 C C . SER C 1 39 ? -0.226 -55.981 35.699 1.00 34.47 50 SER C C 1
ATOM 1461 O O . SER C 1 39 ? 0.892 -55.545 35.444 1.00 34.62 50 SER C O 1
ATOM 1464 N N . GLU C 1 40 ? -0.971 -55.477 36.679 1.00 37.39 51 GLU C N 1
ATOM 1465 C CA . GLU C 1 40 ? -0.521 -54.330 37.451 1.00 40.43 51 GLU C CA 1
ATOM 1466 C C . GLU C 1 40 ? 0.331 -54.809 38.625 1.00 43.19 51 GLU C C 1
ATOM 1467 O O . GLU C 1 40 ? 0.218 -55.960 39.075 1.00 42.92 51 GLU C O 1
ATOM 1473 N N . GLY C 1 41 ? 1.195 -53.925 39.116 1.00 46.13 52 GLY C N 1
ATOM 1474 C CA . GLY C 1 41 ? 1.864 -54.151 40.399 1.00 47.90 52 GLY C CA 1
ATOM 1475 C C . GLY C 1 41 ? 3.293 -54.554 40.157 1.00 50.02 52 GLY C C 1
ATOM 1476 O O . GLY C 1 41 ? 3.804 -54.387 39.053 1.00 50.82 52 GLY C O 1
ATOM 1477 N N . ASN C 1 42 ? 3.956 -55.064 41.186 1.00 51.22 53 ASN C N 1
ATOM 1478 C CA . ASN C 1 42 ? 5.329 -55.524 40.994 1.00 52.34 53 ASN C CA 1
ATOM 1479 C C . ASN C 1 42 ? 5.533 -56.832 41.718 1.00 52.42 53 ASN C C 1
ATOM 1480 O O . ASN C 1 42 ? 6.471 -57.013 42.495 1.00 53.00 53 ASN C O 1
ATOM 1485 N N . SER C 1 43 ? 4.610 -57.747 41.440 1.00 52.23 54 SER C N 1
ATOM 1486 C CA . SER C 1 43 ? 4.721 -59.103 41.911 1.00 52.10 54 SER C CA 1
ATOM 1487 C C . SER C 1 43 ? 5.792 -59.744 41.060 1.00 51.61 54 SER C C 1
ATOM 1488 O O . SER C 1 43 ? 5.885 -59.447 39.867 1.00 52.35 54 SER C O 1
ATOM 1491 N N . PRO C 1 44 ? 6.589 -60.652 41.651 1.00 50.29 55 PRO C N 1
ATOM 1492 C CA . PRO C 1 44 ? 7.738 -61.201 40.930 1.00 48.45 55 PRO C CA 1
ATOM 1493 C C . PRO C 1 44 ? 7.373 -61.821 39.556 1.00 47.07 55 PRO C C 1
ATOM 1494 O O . PRO C 1 44 ? 8.228 -61.875 38.643 1.00 46.45 55 PRO C O 1
ATOM 1498 N N . GLU C 1 45 ? 6.136 -62.292 39.432 1.00 44.81 56 GLU C N 1
ATOM 1499 C CA . GLU C 1 45 ? 5.640 -62.870 38.168 1.00 43.13 56 GLU C CA 1
ATOM 1500 C C . GLU C 1 45 ? 4.481 -62.013 37.636 1.00 40.55 56 GLU C C 1
ATOM 1501 O O . GLU C 1 45 ? 3.627 -61.584 38.418 1.00 42.83 56 GLU C O 1
ATOM 1507 N N . ARG C 1 46 ? 4.451 -61.725 36.336 1.00 35.59 57 ARG C N 1
ATOM 1508 C CA . ARG C 1 46 ? 3.448 -60.857 35.794 1.00 32.57 57 ARG C CA 1
ATOM 1509 C C . ARG C 1 46 ? 2.776 -61.551 34.624 1.00 30.73 57 ARG C C 1
ATOM 1510 O O . ARG C 1 46 ? 3.341 -62.503 34.066 1.00 30.41 57 ARG C O 1
ATOM 1518 N N . ILE C 1 47 ? 1.595 -61.085 34.241 1.00 29.66 58 ILE C N 1
ATOM 1519 C CA . ILE C 1 47 ? 0.909 -61.666 33.087 1.00 28.16 58 ILE C CA 1
ATOM 1520 C C . ILE C 1 47 ? 0.861 -60.648 31.962 1.00 27.68 58 ILE C C 1
ATOM 1521 O O . ILE C 1 47 ? 0.444 -59.506 32.196 1.00 28.94 58 ILE C O 1
ATOM 1526 N N . ILE C 1 48 ? 1.318 -61.050 30.765 1.00 25.15 59 ILE C N 1
ATOM 1527 C CA . ILE C 1 48 ? 1.021 -60.285 29.563 1.00 25.39 59 ILE C CA 1
ATOM 1528 C C . ILE C 1 48 ? -0.054 -60.958 28.746 1.00 25.90 59 ILE C C 1
ATOM 1529 O O . ILE C 1 48 ? 0.168 -62.086 28.291 1.00 26.99 59 ILE C O 1
ATOM 1534 N N . THR C 1 49 ? -1.178 -60.262 28.501 1.00 24.50 60 THR C N 1
ATOM 1535 C CA . THR C 1 49 ? -2.270 -60.814 27.641 1.00 26.29 60 THR C CA 1
ATOM 1536 C C . THR C 1 49 ? -2.253 -60.209 26.250 1.00 25.78 60 THR C C 1
ATOM 1537 O O . THR C 1 49 ? -2.224 -58.976 26.135 1.00 26.62 60 THR C O 1
ATOM 1541 N N . LEU C 1 50 ? -2.222 -61.027 25.196 1.00 25.98 61 LEU C N 1
ATOM 1542 C CA . LEU C 1 50 ? -2.219 -60.546 23.809 1.00 25.56 61 LEU C CA 1
ATOM 1543 C C . LEU C 1 50 ? -3.542 -60.997 23.213 1.00 28.22 61 LEU C C 1
ATOM 1544 O O . LEU C 1 50 ? -3.897 -62.185 23.291 1.00 28.60 61 LEU C O 1
ATOM 1549 N N . THR C 1 51 ? -4.252 -60.066 22.593 1.00 29.83 62 THR C N 1
ATOM 1550 C CA . THR C 1 51 ? -5.612 -60.348 22.026 1.00 32.57 62 THR C CA 1
ATOM 1551 C C . THR C 1 51 ? -5.735 -59.692 20.669 1.00 32.31 62 THR C C 1
ATOM 1552 O O . THR C 1 51 ? -5.352 -58.538 20.507 1.00 31.20 62 THR C O 1
ATOM 1556 N N . GLY C 1 52 ? -6.226 -60.458 19.696 1.00 33.58 63 GLY C N 1
ATOM 1557 C CA . GLY C 1 52 ? -6.362 -60.013 18.317 1.00 34.35 63 GLY C CA 1
ATOM 1558 C C . GLY C 1 52 ? -6.519 -61.221 17.406 1.00 35.68 63 GLY C C 1
ATOM 1559 O O . GLY C 1 52 ? -6.588 -62.373 17.877 1.00 34.83 63 GLY C O 1
ATOM 1560 N N . PRO C 1 53 ? -6.563 -60.980 16.084 1.00 37.16 64 PRO C N 1
ATOM 1561 C CA . PRO C 1 53 ? -6.468 -62.149 15.178 1.00 37.06 64 PRO C CA 1
ATOM 1562 C C . PRO C 1 53 ? -5.044 -62.721 15.198 1.00 36.37 64 PRO C C 1
ATOM 1563 O O . PRO C 1 53 ? -4.107 -62.018 15.671 1.00 37.34 64 PRO C O 1
ATOM 1567 N N . THR C 1 54 ? -4.836 -63.928 14.682 1.00 35.24 65 THR C N 1
ATOM 1568 C CA . THR C 1 54 ? -3.551 -64.569 14.869 1.00 35.00 65 THR C CA 1
ATOM 1569 C C . THR C 1 54 ? -2.387 -63.768 14.289 1.00 35.10 65 THR C C 1
ATOM 1570 O O . THR C 1 54 ? -1.322 -63.765 14.888 1.00 33.19 65 THR C O 1
ATOM 1574 N N . ASN C 1 55 ? -2.609 -63.071 13.162 1.00 34.22 66 ASN C N 1
ATOM 1575 C CA . ASN C 1 55 ? -1.563 -62.217 12.584 1.00 34.02 66 ASN C CA 1
ATOM 1576 C C . ASN C 1 55 ? -1.045 -61.152 13.560 1.00 32.84 66 ASN C C 1
ATOM 1577 O O . ASN C 1 55 ? 0.163 -60.972 13.699 1.00 32.21 66 ASN C O 1
ATOM 1579 N N . ALA C 1 56 ? -1.952 -60.506 14.294 1.00 31.87 67 ALA C N 1
ATOM 1580 C CA . ALA C 1 56 ? -1.569 -59.481 15.282 1.00 29.79 67 ALA C CA 1
ATOM 1581 C C . ALA C 1 56 ? -0.835 -60.076 16.495 1.00 27.35 67 ALA C C 1
ATOM 1582 O O . ALA C 1 56 ? 0.149 -59.545 16.931 1.00 25.30 67 ALA C O 1
ATOM 1584 N N . ILE C 1 57 ? -1.317 -61.198 17.012 1.00 26.55 68 ILE C N 1
ATOM 1585 C CA . ILE C 1 57 ? -0.709 -61.846 18.124 1.00 25.01 68 ILE C CA 1
ATOM 1586 C C . ILE C 1 57 ? 0.698 -62.315 17.741 1.00 24.83 68 ILE C C 1
ATOM 1587 O O . ILE C 1 57 ? 1.616 -62.194 18.515 1.00 21.96 68 ILE C O 1
ATOM 1592 N N . PHE C 1 58 ? 0.830 -62.909 16.554 1.00 25.12 69 PHE C N 1
ATOM 1593 C CA . PHE C 1 58 ? 2.109 -63.410 16.052 1.00 28.20 69 PHE C CA 1
ATOM 1594 C C . PHE C 1 58 ? 3.090 -62.244 15.945 1.00 26.79 69 PHE C C 1
ATOM 1595 O O . PHE C 1 58 ? 4.233 -62.347 16.394 1.00 25.84 69 PHE C O 1
ATOM 1603 N N . LYS C 1 59 ? 2.654 -61.089 15.444 1.00 27.79 70 LYS C N 1
ATOM 1604 C CA . LYS C 1 59 ? 3.525 -59.895 15.371 1.00 27.78 70 LYS C CA 1
ATOM 1605 C C . LYS C 1 59 ? 3.930 -59.381 16.739 1.00 27.40 70 LYS C C 1
ATOM 1606 O O . LYS C 1 59 ? 5.066 -59.114 16.960 1.00 27.97 70 LYS C O 1
ATOM 1612 N N . ALA C 1 60 ? 2.983 -59.281 17.662 1.00 25.40 71 ALA C N 1
ATOM 1613 C CA . ALA C 1 60 ? 3.270 -58.824 18.998 1.00 23.83 71 ALA C CA 1
ATOM 1614 C C . ALA C 1 60 ? 4.278 -59.777 19.693 1.00 23.00 71 ALA C C 1
ATOM 1615 O O . ALA C 1 60 ? 5.216 -59.339 20.303 1.00 21.85 71 ALA C O 1
ATOM 1617 N N . PHE C 1 61 ? 4.069 -61.097 19.565 1.00 22.32 72 PHE C N 1
ATOM 1618 C CA . PHE C 1 61 ? 4.921 -62.062 20.168 1.00 21.31 72 PHE C CA 1
ATOM 1619 C C . PHE C 1 61 ? 6.339 -61.972 19.618 1.00 23.22 72 PHE C C 1
ATOM 1620 O O . PHE C 1 61 ? 7.282 -61.982 20.363 1.00 23.23 72 PHE C O 1
ATOM 1628 N N . ALA C 1 62 ? 6.453 -61.847 18.305 1.00 24.19 73 ALA C N 1
ATOM 1629 C CA . ALA C 1 62 ? 7.732 -61.680 17.643 1.00 25.77 73 ALA C CA 1
ATOM 1630 C C . ALA C 1 62 ? 8.468 -60.449 18.206 1.00 25.78 73 ALA C C 1
ATOM 1631 O O . ALA C 1 62 ? 9.689 -60.483 18.434 1.00 26.78 73 ALA C O 1
ATOM 1633 N N . MET C 1 63 ? 7.727 -59.379 18.434 1.00 25.13 74 MET C N 1
ATOM 1634 C CA . MET C 1 63 ? 8.368 -58.140 18.875 1.00 27.43 74 MET C CA 1
ATOM 1635 C C . MET C 1 63 ? 8.823 -58.261 20.321 1.00 27.43 74 MET C C 1
ATOM 1636 O O . MET C 1 63 ? 9.868 -57.724 20.725 1.00 28.26 74 MET C O 1
ATOM 1641 N N . ILE C 1 64 ? 8.026 -58.947 21.111 1.00 25.77 75 ILE C N 1
ATOM 1642 C CA . ILE C 1 64 ? 8.377 -59.208 22.502 1.00 25.80 75 ILE C CA 1
ATOM 1643 C C . ILE C 1 64 ? 9.629 -60.143 22.587 1.00 25.81 75 ILE C C 1
ATOM 1644 O O . ILE C 1 64 ? 10.560 -59.840 23.297 1.00 26.72 75 ILE C O 1
ATOM 1649 N N . ILE C 1 65 ? 9.665 -61.246 21.851 1.00 25.73 76 ILE C N 1
ATOM 1650 C CA . ILE C 1 65 ? 10.835 -62.067 21.875 1.00 29.19 76 ILE C CA 1
ATOM 1651 C C . ILE C 1 65 ? 12.096 -61.365 21.354 1.00 31.87 76 ILE C C 1
ATOM 1652 O O . ILE C 1 65 ? 13.168 -61.506 21.940 1.00 32.87 76 ILE C O 1
ATOM 1657 N N . ASP C 1 66 ? 11.941 -60.568 20.301 1.00 35.02 77 ASP C N 1
ATOM 1658 C CA . ASP C 1 66 ? 13.051 -59.788 19.739 1.00 38.27 77 ASP C CA 1
ATOM 1659 C C . ASP C 1 66 ? 13.610 -58.748 20.746 1.00 39.02 77 ASP C C 1
ATOM 1660 O O . ASP C 1 66 ? 14.830 -58.524 20.796 1.00 41.08 77 ASP C O 1
ATOM 1665 N N . LYS C 1 67 ? 12.738 -58.134 21.532 1.00 37.75 78 LYS C N 1
ATOM 1666 C CA . LYS C 1 67 ? 13.132 -57.230 22.614 1.00 38.77 78 LYS C CA 1
ATOM 1667 C C . LYS C 1 67 ? 13.904 -57.993 23.715 1.00 38.88 78 LYS C C 1
ATOM 1668 O O . LYS C 1 67 ? 14.969 -57.545 24.124 1.00 39.97 78 LYS C O 1
ATOM 1674 N N . LEU C 1 68 ? 13.417 -59.164 24.152 1.00 38.03 79 LEU C N 1
ATOM 1675 C CA . LEU C 1 68 ? 14.112 -59.971 25.139 1.00 38.71 79 LEU C CA 1
ATOM 1676 C C . LEU C 1 68 ? 15.458 -60.507 24.660 1.00 41.54 79 LEU C C 1
ATOM 1677 O O . LEU C 1 68 ? 16.413 -60.568 25.451 1.00 42.17 79 LEU C O 1
ATOM 1682 N N . GLU C 1 69 ? 15.517 -60.895 23.388 1.00 43.17 80 GLU C N 1
ATOM 1683 C CA . GLU C 1 69 ? 16.729 -61.464 22.765 1.00 47.57 80 GLU C CA 1
ATOM 1684 C C . GLU C 1 69 ? 17.762 -60.350 22.639 1.00 49.60 80 GLU C C 1
ATOM 1685 O O . GLU C 1 69 ? 18.933 -60.599 22.810 1.00 50.27 80 GLU C O 1
ATOM 1691 N N . GLU C 1 70 ? 17.306 -59.113 22.446 1.00 52.92 81 GLU C N 1
ATOM 1692 C CA . GLU C 1 70 ? 18.203 -57.949 22.418 1.00 55.72 81 GLU C CA 1
ATOM 1693 C C . GLU C 1 70 ? 18.781 -57.541 23.792 1.00 57.19 81 GLU C C 1
ATOM 1694 O O . GLU C 1 70 ? 19.802 -56.855 23.846 1.00 57.78 81 GLU C O 1
ATOM 1700 N N . ASP C 1 71 ? 18.160 -57.957 24.892 1.00 58.06 82 ASP C N 1
ATOM 1701 C CA . ASP C 1 71 ? 18.697 -57.667 26.223 1.00 59.31 82 ASP C CA 1
ATOM 1702 C C . ASP C 1 71 ? 19.794 -58.640 26.696 1.00 59.92 82 ASP C C 1
ATOM 1703 O O . ASP C 1 71 ? 20.013 -59.707 26.106 1.00 60.16 82 ASP C O 1
ATOM 1708 N N . MET D 1 2 ? 28.097 -92.537 -3.545 1.00 46.60 13 MET D N 1
ATOM 1709 C CA . MET D 1 2 ? 27.112 -93.192 -2.593 1.00 46.26 13 MET D CA 1
ATOM 1710 C C . MET D 1 2 ? 26.685 -92.144 -1.576 1.00 44.69 13 MET D C 1
ATOM 1711 O O . MET D 1 2 ? 27.516 -91.390 -1.078 1.00 45.49 13 MET D O 1
ATOM 1716 N N . LEU D 1 3 ? 25.400 -92.113 -1.252 1.00 42.60 14 LEU D N 1
ATOM 1717 C CA . LEU D 1 3 ? 24.850 -91.215 -0.265 1.00 40.36 14 LEU D CA 1
ATOM 1718 C C . LEU D 1 3 ? 24.155 -92.108 0.759 1.00 37.75 14 LEU D C 1
ATOM 1719 O O . LEU D 1 3 ? 23.773 -93.228 0.429 1.00 35.73 14 LEU D O 1
ATOM 1724 N N . THR D 1 4 ? 23.998 -91.600 1.983 1.00 34.66 15 THR D N 1
ATOM 1725 C CA . THR D 1 4 ? 23.152 -92.233 3.013 1.00 33.29 15 THR D CA 1
ATOM 1726 C C . THR D 1 4 ? 22.098 -91.257 3.451 1.00 31.33 15 THR D C 1
ATOM 1727 O O . THR D 1 4 ? 22.410 -90.070 3.679 1.00 32.41 15 THR D O 1
ATOM 1731 N N . ILE D 1 5 ? 20.852 -91.728 3.634 1.00 29.08 16 ILE D N 1
ATOM 1732 C CA . ILE D 1 5 ? 19.752 -90.838 3.997 1.00 28.52 16 ILE D CA 1
ATOM 1733 C C . ILE D 1 5 ? 18.957 -91.621 5.011 1.00 26.64 16 ILE D C 1
ATOM 1734 O O . ILE D 1 5 ? 18.813 -92.850 4.868 1.00 25.36 16 ILE D O 1
ATOM 1739 N N . ARG D 1 6 ? 18.450 -90.926 6.024 1.00 24.58 17 ARG D N 1
ATOM 1740 C CA . ARG D 1 6 ? 17.703 -91.574 7.102 1.00 24.70 17 ARG D CA 1
ATOM 1741 C C . ARG D 1 6 ? 16.297 -91.069 7.136 1.00 23.89 17 ARG D C 1
ATOM 1742 O O . ARG D 1 6 ? 16.062 -89.884 7.072 1.00 22.60 17 ARG D O 1
ATOM 1750 N N . LEU D 1 7 ? 15.376 -92.018 7.200 1.00 24.34 18 LEU D N 1
ATOM 1751 C CA . LEU D 1 7 ? 13.945 -91.758 7.383 1.00 24.19 18 LEU D CA 1
ATOM 1752 C C . LEU D 1 7 ? 13.600 -92.052 8.813 1.00 23.82 18 LEU D C 1
ATOM 1753 O O . LEU D 1 7 ? 13.988 -93.096 9.347 1.00 23.18 18 LEU D O 1
ATOM 1758 N N . LEU D 1 8 ? 12.791 -91.182 9.407 1.00 22.69 19 LEU D N 1
ATOM 1759 C CA . LEU D 1 8 ? 12.312 -91.411 10.779 1.00 24.32 19 LEU D CA 1
ATOM 1760 C C . LEU D 1 8 ? 10.870 -91.940 10.645 1.00 25.36 19 LEU D C 1
ATOM 1761 O O . LEU D 1 8 ? 10.033 -91.241 10.064 1.00 25.15 19 LEU D O 1
ATOM 1766 N N . MET D 1 9 ? 10.559 -93.129 11.168 1.00 25.31 20 MET D N 1
ATOM 1767 C CA . MET D 1 9 ? 9.258 -93.794 10.892 1.00 28.27 20 MET D CA 1
ATOM 1768 C C . MET D 1 9 ? 8.659 -94.281 12.171 1.00 29.00 20 MET D C 1
ATOM 1769 O O . MET D 1 9 ? 9.386 -94.746 13.062 1.00 30.46 20 MET D O 1
ATOM 1774 N N . HIS D 1 10 ? 7.340 -94.174 12.266 1.00 29.52 21 HIS D N 1
ATOM 1775 C CA . HIS D 1 10 ? 6.582 -94.810 13.379 1.00 31.50 21 HIS D CA 1
ATOM 1776 C C . HIS D 1 10 ? 6.715 -96.355 13.332 1.00 32.01 21 HIS D C 1
ATOM 1777 O O . HIS D 1 10 ? 6.720 -96.945 12.241 1.00 32.49 21 HIS D O 1
ATOM 1784 N N . GLY D 1 11 ? 6.817 -96.989 14.511 1.00 32.50 22 GLY D N 1
ATOM 1785 C CA . GLY D 1 11 ? 6.959 -98.443 14.627 1.00 33.01 22 GLY D CA 1
ATOM 1786 C C . GLY D 1 11 ? 5.948 -99.207 13.786 1.00 33.94 22 GLY D C 1
ATOM 1787 O O . GLY D 1 11 ? 6.287 -100.231 13.145 1.00 33.73 22 GLY D O 1
ATOM 1788 N N . LYS D 1 12 ? 4.715 -98.714 13.723 1.00 34.32 23 LYS D N 1
ATOM 1789 C CA . LYS D 1 12 ? 3.715 -99.510 13.007 1.00 36.55 23 LYS D CA 1
ATOM 1790 C C . LYS D 1 12 ? 3.928 -99.454 11.518 1.00 35.14 23 LYS D C 1
ATOM 1791 O O . LYS D 1 12 ? 3.747 -100.453 10.830 1.00 34.84 23 LYS D O 1
ATOM 1797 N N . GLU D 1 13 ? 4.358 -98.290 11.027 1.00 32.86 24 GLU D N 1
ATOM 1798 C CA . GLU D 1 13 ? 4.659 -98.178 9.602 1.00 33.08 24 GLU D CA 1
ATOM 1799 C C . GLU D 1 13 ? 5.785 -99.177 9.273 1.00 32.07 24 GLU D C 1
ATOM 1800 O O . GLU D 1 13 ? 5.796 -99.801 8.223 1.00 32.49 24 GLU D O 1
ATOM 1806 N N . VAL D 1 14 ? 6.766 -99.265 10.159 1.00 31.42 25 VAL D N 1
ATOM 1807 C CA . VAL D 1 14 ? 7.904 -100.169 9.956 1.00 30.83 25 VAL D CA 1
ATOM 1808 C C . VAL D 1 14 ? 7.503 -101.638 9.847 1.00 30.45 25 VAL D C 1
ATOM 1809 O O . VAL D 1 14 ? 8.024 -102.400 9.010 1.00 28.45 25 VAL D O 1
ATOM 1813 N N . GLY D 1 15 ? 6.588 -102.068 10.717 1.00 31.47 26 GLY D N 1
ATOM 1814 C CA . GLY D 1 15 ? 6.062 -103.432 10.614 1.00 32.41 26 GLY D CA 1
ATOM 1815 C C . GLY D 1 15 ? 5.448 -103.717 9.264 1.00 31.78 26 GLY D C 1
ATOM 1816 O O . GLY D 1 15 ? 5.676 -104.794 8.672 1.00 32.98 26 GLY D O 1
ATOM 1817 N N . SER D 1 16 ? 4.749 -102.734 8.716 1.00 30.88 27 SER D N 1
ATOM 1818 C CA . SER D 1 16 ? 4.168 -102.917 7.414 1.00 31.03 27 SER D CA 1
ATOM 1819 C C . SER D 1 16 ? 5.266 -102.882 6.308 1.00 30.35 27 SER D C 1
ATOM 1820 O O . SER D 1 16 ? 5.211 -103.651 5.358 1.00 31.67 27 SER D O 1
ATOM 1823 N N . ILE D 1 17 ? 6.298 -102.047 6.453 1.00 27.41 28 ILE D N 1
ATOM 1824 C CA . ILE D 1 17 ? 7.389 -102.053 5.445 1.00 26.10 28 ILE D CA 1
ATOM 1825 C C . ILE D 1 17 ? 8.230 -103.352 5.455 1.00 27.35 28 ILE D C 1
ATOM 1826 O O . ILE D 1 17 ? 8.612 -103.879 4.387 1.00 27.45 28 ILE D O 1
ATOM 1831 N N . ILE D 1 18 ? 8.500 -103.882 6.645 1.00 26.92 29 ILE D N 1
ATOM 1832 C CA . ILE D 1 18 ? 9.192 -105.192 6.795 1.00 29.08 29 ILE D CA 1
ATOM 1833 C C . ILE D 1 18 ? 8.333 -106.349 6.236 1.00 30.37 29 ILE D C 1
ATOM 1834 O O . ILE D 1 18 ? 8.791 -107.191 5.464 1.00 31.31 29 ILE D O 1
ATOM 1839 N N . GLY D 1 19 ? 7.066 -106.354 6.621 1.00 31.92 30 GLY D N 1
ATOM 1840 C CA . GLY D 1 19 ? 6.163 -107.456 6.289 1.00 33.74 30 GLY D CA 1
ATOM 1841 C C . GLY D 1 19 ? 6.377 -108.710 7.127 1.00 36.73 30 GLY D C 1
ATOM 1842 O O . GLY D 1 19 ? 7.364 -108.858 7.911 1.00 36.47 30 GLY D O 1
ATOM 1843 N N . LYS D 1 20 ? 5.416 -109.605 6.988 1.00 37.63 31 LYS D N 1
ATOM 1844 C CA . LYS D 1 20 ? 5.535 -110.946 7.613 1.00 39.74 31 LYS D CA 1
ATOM 1845 C C . LYS D 1 20 ? 6.758 -111.653 7.054 1.00 40.35 31 LYS D C 1
ATOM 1846 O O . LYS D 1 20 ? 6.997 -111.687 5.811 1.00 39.56 31 LYS D O 1
ATOM 1852 N N . LYS D 1 21 ? 7.550 -112.159 8.006 1.00 40.75 32 LYS D N 1
ATOM 1853 C CA . LYS D 1 21 ? 8.901 -112.737 7.786 1.00 41.99 32 LYS D CA 1
ATOM 1854 C C . LYS D 1 21 ? 9.885 -111.880 6.959 1.00 40.80 32 LYS D C 1
ATOM 1855 O O . LYS D 1 21 ? 10.824 -112.400 6.357 1.00 40.10 32 LYS D O 1
ATOM 1861 N N . GLY D 1 22 ? 9.692 -110.561 6.943 1.00 39.24 33 GLY D N 1
ATOM 1862 C CA . GLY D 1 22 ? 10.569 -109.705 6.149 1.00 39.12 33 GLY D CA 1
ATOM 1863 C C . GLY D 1 22 ? 10.339 -109.807 4.640 1.00 39.15 33 GLY D C 1
ATOM 1864 O O . GLY D 1 22 ? 11.179 -109.334 3.871 1.00 39.80 33 GLY D O 1
ATOM 1865 N N . GLU D 1 23 ? 9.224 -110.411 4.200 1.00 37.81 34 GLU D N 1
ATOM 1866 C CA . GLU D 1 23 ? 8.982 -110.607 2.751 1.00 36.91 34 GLU D CA 1
ATOM 1867 C C . GLU D 1 23 ? 8.959 -109.257 2.023 1.00 36.94 34 GLU D C 1
ATOM 1868 O O . GLU D 1 23 ? 9.464 -109.152 0.869 1.00 36.16 34 GLU D O 1
ATOM 1870 N N . SER D 1 24 ? 8.401 -108.215 2.674 1.00 35.26 35 SER D N 1
ATOM 1871 C CA . SER D 1 24 ? 8.253 -106.918 1.999 1.00 34.72 35 SER D CA 1
ATOM 1872 C C . SER D 1 24 ? 9.593 -106.208 1.834 1.00 34.21 35 SER D C 1
ATOM 1873 O O . SER D 1 24 ? 9.904 -105.684 0.728 1.00 33.75 35 SER D O 1
ATOM 1876 N N . VAL D 1 25 ? 10.391 -106.150 2.909 1.00 33.04 36 VAL D N 1
ATOM 1877 C CA . VAL D 1 25 ? 11.630 -105.352 2.838 1.00 31.69 36 VAL D CA 1
ATOM 1878 C C . VAL D 1 25 ? 12.628 -106.132 1.950 1.00 32.94 36 VAL D C 1
ATOM 1879 O O . VAL D 1 25 ? 13.420 -105.544 1.229 1.00 33.67 36 VAL D O 1
ATOM 1883 N N . LYS D 1 26 ? 12.536 -107.461 1.975 1.00 33.75 37 LYS D N 1
ATOM 1884 C CA . LYS D 1 26 ? 13.359 -108.297 1.075 1.00 35.00 37 LYS D CA 1
ATOM 1885 C C . LYS D 1 26 ? 13.052 -107.909 -0.389 1.00 35.50 37 LYS D C 1
ATOM 1886 O O . LYS D 1 26 ? 13.948 -107.664 -1.178 1.00 35.05 37 LYS D O 1
ATOM 1888 N N . ARG D 1 27 ? 11.793 -107.762 -0.747 1.00 36.80 38 ARG D N 1
ATOM 1889 C CA . ARG D 1 27 ? 11.498 -107.318 -2.128 1.00 37.99 38 ARG D CA 1
ATOM 1890 C C . ARG D 1 27 ? 12.019 -105.898 -2.416 1.00 37.06 38 ARG D C 1
ATOM 1891 O O . ARG D 1 27 ? 12.566 -105.649 -3.504 1.00 37.85 38 ARG D O 1
ATOM 1899 N N . ILE D 1 28 ? 11.890 -104.975 -1.452 1.00 35.04 39 ILE D N 1
ATOM 1900 C CA . ILE D 1 28 ? 12.374 -103.614 -1.685 1.00 33.94 39 ILE D CA 1
ATOM 1901 C C . ILE D 1 28 ? 13.924 -103.642 -1.827 1.00 34.68 39 ILE D C 1
ATOM 1902 O O . ILE D 1 28 ? 14.469 -102.979 -2.704 1.00 35.22 39 ILE D O 1
ATOM 1907 N N . ARG D 1 29 ? 14.625 -104.426 -0.995 1.00 34.84 40 ARG D N 1
ATOM 1908 C CA . ARG D 1 29 ? 16.091 -104.492 -1.139 1.00 36.15 40 ARG D CA 1
ATOM 1909 C C . ARG D 1 29 ? 16.487 -104.985 -2.538 1.00 38.02 40 ARG D C 1
ATOM 1910 O O . ARG D 1 29 ? 17.304 -104.386 -3.227 1.00 37.50 40 ARG D O 1
ATOM 1918 N N . GLU D 1 30 ? 15.891 -106.100 -2.922 1.00 39.71 41 GLU D N 1
ATOM 1919 C CA . GLU D 1 30 ? 16.223 -106.778 -4.169 1.00 41.80 41 GLU D CA 1
ATOM 1920 C C . GLU D 1 30 ? 15.858 -105.926 -5.410 1.00 41.99 41 GLU D C 1
ATOM 1921 O O . GLU D 1 30 ? 16.672 -105.779 -6.299 1.00 43.33 41 GLU D O 1
ATOM 1927 N N . GLU D 1 31 ? 14.700 -105.272 -5.412 1.00 40.76 42 GLU D N 1
ATOM 1928 C CA . GLU D 1 31 ? 14.290 -104.443 -6.561 1.00 40.75 42 GLU D CA 1
ATOM 1929 C C . GLU D 1 31 ? 15.006 -103.073 -6.641 1.00 40.09 42 GLU D C 1
ATOM 1930 O O . GLU D 1 31 ? 15.236 -102.553 -7.738 1.00 41.47 42 GLU D O 1
ATOM 1936 N N . SER D 1 32 ? 15.352 -102.473 -5.500 1.00 39.32 43 SER D N 1
ATOM 1937 C CA . SER D 1 32 ? 16.064 -101.191 -5.518 1.00 37.85 43 SER D CA 1
ATOM 1938 C C . SER D 1 32 ? 17.572 -101.340 -5.670 1.00 38.20 43 SER D C 1
ATOM 1939 O O . SER D 1 32 ? 18.222 -100.446 -6.174 1.00 37.10 43 SER D O 1
ATOM 1942 N N . GLY D 1 33 ? 18.134 -102.415 -5.137 1.00 38.63 44 GLY D N 1
ATOM 1943 C CA . GLY D 1 33 ? 19.594 -102.521 -4.996 1.00 39.01 44 GLY D CA 1
ATOM 1944 C C . GLY D 1 33 ? 20.204 -101.494 -4.043 1.00 37.74 44 GLY D C 1
ATOM 1945 O O . GLY D 1 33 ? 21.407 -101.252 -4.040 1.00 38.30 44 GLY D O 1
ATOM 1946 N N . ALA D 1 34 ? 19.380 -100.862 -3.226 1.00 36.88 45 ALA D N 1
ATOM 1947 C CA . ALA D 1 34 ? 19.907 -100.018 -2.146 1.00 34.78 45 ALA D CA 1
ATOM 1948 C C . ALA D 1 34 ? 20.212 -100.906 -0.948 1.00 33.51 45 ALA D C 1
ATOM 1949 O O . ALA D 1 34 ? 19.563 -101.910 -0.740 1.00 33.33 45 ALA D O 1
ATOM 1951 N N . ARG D 1 35 ? 21.149 -100.455 -0.118 1.00 32.08 46 ARG D N 1
ATOM 1952 C CA . ARG D 1 35 ? 21.396 -101.064 1.181 1.00 31.59 46 ARG D CA 1
ATOM 1953 C C . ARG D 1 35 ? 20.406 -100.387 2.126 1.00 30.22 46 ARG D C 1
ATOM 1954 O O . ARG D 1 35 ? 20.409 -99.163 2.260 1.00 29.92 46 ARG D O 1
ATOM 1962 N N . ILE D 1 36 ? 19.547 -101.176 2.764 1.00 29.53 47 ILE D N 1
ATOM 1963 C CA . ILE D 1 36 ? 18.455 -100.633 3.570 1.00 29.35 47 ILE D CA 1
ATOM 1964 C C . ILE D 1 36 ? 18.649 -101.237 4.978 1.00 29.73 47 ILE D C 1
ATOM 1965 O O . ILE D 1 36 ? 18.584 -102.451 5.135 1.00 30.39 47 ILE D O 1
ATOM 1970 N N . ASN D 1 37 ? 18.955 -100.396 5.964 1.00 28.80 48 ASN D N 1
ATOM 1971 C CA . ASN D 1 37 ? 19.139 -100.821 7.338 1.00 28.95 48 ASN D CA 1
ATOM 1972 C C . ASN D 1 37 ? 18.000 -100.294 8.192 1.00 28.16 48 ASN D C 1
ATOM 1973 O O . ASN D 1 37 ? 17.713 -99.106 8.163 1.00 29.46 48 ASN D O 1
ATOM 1978 N N . ILE D 1 38 ? 17.334 -101.149 8.951 1.00 26.74 49 ILE D N 1
ATOM 1979 C CA . ILE D 1 38 ? 16.194 -100.668 9.732 1.00 25.69 49 ILE D CA 1
ATOM 1980 C C . ILE D 1 38 ? 16.622 -100.849 11.191 1.00 27.88 49 ILE D C 1
ATOM 1981 O O . ILE D 1 38 ? 17.134 -101.928 11.548 1.00 28.65 49 ILE D O 1
ATOM 1986 N N . SER D 1 39 ? 16.445 -99.826 12.019 1.00 27.90 50 SER D N 1
ATOM 1987 C CA . SER D 1 39 ? 16.972 -99.884 13.365 1.00 29.93 50 SER D CA 1
ATOM 1988 C C . SER D 1 39 ? 16.375 -101.063 14.111 1.00 31.64 50 SER D C 1
ATOM 1989 O O . SER D 1 39 ? 15.229 -101.456 13.870 1.00 30.47 50 SER D O 1
ATOM 1992 N N . GLU D 1 40 ? 17.163 -101.613 15.036 1.00 34.29 51 GLU D N 1
ATOM 1993 C CA . GLU D 1 40 ? 16.830 -102.901 15.663 1.00 35.94 51 GLU D CA 1
ATOM 1994 C C . GLU D 1 40 ? 15.861 -102.652 16.794 1.00 38.63 51 GLU D C 1
ATOM 1995 O O . GLU D 1 40 ? 15.933 -101.622 17.445 1.00 38.31 51 GLU D O 1
ATOM 2001 N N . GLY D 1 41 ? 14.979 -103.627 17.049 1.00 41.29 52 GLY D N 1
ATOM 2002 C CA . GLY D 1 41 ? 14.127 -103.592 18.240 1.00 44.53 52 GLY D CA 1
ATOM 2003 C C . GLY D 1 41 ? 12.825 -102.859 17.989 1.00 46.88 52 GLY D C 1
ATOM 2004 O O . GLY D 1 41 ? 12.673 -102.156 16.979 1.00 48.08 52 GLY D O 1
ATOM 2005 N N . ASN D 1 42 ? 11.887 -102.953 18.921 1.00 49.45 53 ASN D N 1
ATOM 2006 C CA . ASN D 1 42 ? 10.569 -102.370 18.667 1.00 51.04 53 ASN D CA 1
ATOM 2007 C C . ASN D 1 42 ? 10.302 -101.042 19.373 1.00 51.04 53 ASN D C 1
ATOM 2008 O O . ASN D 1 42 ? 9.360 -100.928 20.145 1.00 52.06 53 ASN D O 1
ATOM 2013 N N . SER D 1 43 ? 11.124 -100.034 19.099 1.00 49.78 54 SER D N 1
ATOM 2014 C CA . SER D 1 43 ? 10.871 -98.714 19.630 1.00 48.49 54 SER D CA 1
ATOM 2015 C C . SER D 1 43 ? 9.674 -98.060 18.894 1.00 47.25 54 SER D C 1
ATOM 2016 O O . SER D 1 43 ? 9.325 -98.462 17.749 1.00 46.44 54 SER D O 1
ATOM 2019 N N . PRO D 1 44 ? 8.967 -97.132 19.581 1.00 46.07 55 PRO D N 1
ATOM 2020 C CA . PRO D 1 44 ? 7.824 -96.486 18.936 1.00 44.89 55 PRO D CA 1
ATOM 2021 C C . PRO D 1 44 ? 8.220 -95.650 17.715 1.00 43.52 55 PRO D C 1
ATOM 2022 O O . PRO D 1 44 ? 7.374 -95.452 16.829 1.00 43.49 55 PRO D O 1
ATOM 2026 N N . GLU D 1 45 ? 9.476 -95.172 17.700 1.00 41.93 56 GLU D N 1
ATOM 2027 C CA . GLU D 1 45 ? 10.125 -94.531 16.517 1.00 40.93 56 GLU D CA 1
ATOM 2028 C C . GLU D 1 45 ? 11.356 -95.304 16.030 1.00 38.02 56 GLU D C 1
ATOM 2029 O O . GLU D 1 45 ? 12.115 -95.834 16.847 1.00 39.45 56 GLU D O 1
ATOM 2035 N N . ARG D 1 46 ? 11.562 -95.370 14.717 1.00 33.00 57 ARG D N 1
ATOM 2036 C CA . ARG D 1 46 ? 12.574 -96.236 14.134 1.00 29.93 57 ARG D CA 1
ATOM 2037 C C . ARG D 1 46 ? 13.268 -95.416 13.061 1.00 27.42 57 ARG D C 1
ATOM 2038 O O . ARG D 1 46 ? 12.681 -94.465 12.529 1.00 28.06 57 ARG D O 1
ATOM 2046 N N . ILE D 1 47 ? 14.503 -95.791 12.739 1.00 26.32 58 ILE D N 1
ATOM 2047 C CA . ILE D 1 47 ? 15.242 -95.127 11.640 1.00 25.95 58 ILE D CA 1
ATOM 2048 C C . ILE D 1 47 ? 15.432 -96.169 10.533 1.00 26.08 58 ILE D C 1
ATOM 2049 O O . ILE D 1 47 ? 15.897 -97.288 10.808 1.00 28.56 58 ILE D O 1
ATOM 2054 N N . ILE D 1 48 ? 15.077 -95.805 9.279 1.00 24.67 59 ILE D N 1
ATOM 2055 C CA . ILE D 1 48 ? 15.384 -96.588 8.114 1.00 24.98 59 ILE D CA 1
ATOM 2056 C C . ILE D 1 48 ? 16.472 -95.772 7.413 1.00 24.77 59 ILE D C 1
ATOM 2057 O O . ILE D 1 48 ? 16.259 -94.601 7.022 1.00 24.90 59 ILE D O 1
ATOM 2062 N N . THR D 1 49 ? 17.608 -96.416 7.219 1.00 24.41 60 THR D N 1
ATOM 2063 C CA . THR D 1 49 ? 18.713 -95.826 6.513 1.00 24.66 60 THR D CA 1
ATOM 2064 C C . THR D 1 49 ? 18.841 -96.452 5.153 1.00 25.30 60 THR D C 1
ATOM 2065 O O . THR D 1 49 ? 18.822 -97.681 5.016 1.00 26.75 60 THR D O 1
ATOM 2069 N N . LEU D 1 50 ? 18.931 -95.587 4.149 1.00 23.53 61 LEU D N 1
ATOM 2070 C CA . LEU D 1 50 ? 19.031 -95.975 2.755 1.00 25.69 61 LEU D CA 1
ATOM 2071 C C . LEU D 1 50 ? 20.396 -95.580 2.270 1.00 26.34 61 LEU D C 1
ATOM 2072 O O . LEU D 1 50 ? 20.758 -94.412 2.344 1.00 26.76 61 LEU D O 1
ATOM 2077 N N . THR D 1 51 ? 21.138 -96.512 1.691 1.00 27.99 62 THR D N 1
ATOM 2078 C CA . THR D 1 51 ? 22.507 -96.167 1.258 1.00 30.18 62 THR D CA 1
ATOM 2079 C C . THR D 1 51 ? 22.761 -96.684 -0.139 1.00 31.64 62 THR D C 1
ATOM 2080 O O . THR D 1 51 ? 22.346 -97.784 -0.450 1.00 31.65 62 THR D O 1
ATOM 2084 N N . GLY D 1 52 ? 23.411 -95.874 -0.988 1.00 33.76 63 GLY D N 1
ATOM 2085 C CA . GLY D 1 52 ? 23.813 -96.281 -2.336 1.00 35.96 63 GLY D CA 1
ATOM 2086 C C . GLY D 1 52 ? 23.867 -95.102 -3.279 1.00 37.16 63 GLY D C 1
ATOM 2087 O O . GLY D 1 52 ? 23.866 -93.929 -2.833 1.00 38.48 63 GLY D O 1
ATOM 2088 N N . PRO D 1 53 ? 23.925 -95.389 -4.582 1.00 38.77 64 PRO D N 1
AT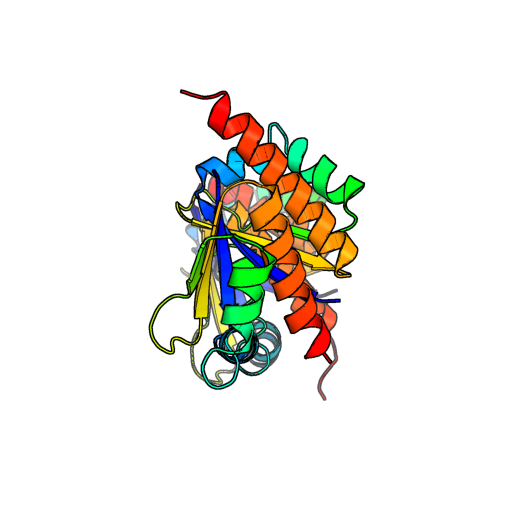OM 2089 C CA . PRO D 1 53 ? 23.844 -94.368 -5.617 1.00 39.15 64 PRO D CA 1
ATOM 2090 C C . PRO D 1 53 ? 22.461 -93.791 -5.560 1.00 39.91 64 PRO D C 1
ATOM 2091 O O . PRO D 1 53 ? 21.496 -94.499 -5.102 1.00 38.12 64 PRO D O 1
ATOM 2095 N N . THR D 1 54 ? 22.350 -92.549 -6.015 1.00 39.75 65 THR D N 1
ATOM 2096 C CA . THR D 1 54 ? 21.088 -91.887 -5.906 1.00 41.12 65 THR D CA 1
ATOM 2097 C C . THR D 1 54 ? 19.944 -92.632 -6.626 1.00 40.60 65 THR D C 1
ATOM 2098 O O . THR D 1 54 ? 18.832 -92.582 -6.109 1.00 39.34 65 THR D O 1
ATOM 2102 N N . ASN D 1 55 ? 20.192 -93.309 -7.764 1.00 40.16 66 ASN D N 1
ATOM 2103 C CA . ASN D 1 55 ? 19.128 -94.142 -8.393 1.00 39.07 66 ASN D CA 1
ATOM 2104 C C . ASN D 1 55 ? 18.539 -95.266 -7.512 1.00 38.60 66 ASN D C 1
ATOM 2105 O O . ASN D 1 55 ? 17.315 -95.511 -7.521 1.00 39.04 66 ASN D O 1
ATOM 2107 N N . ALA D 1 56 ? 19.389 -95.953 -6.760 1.00 36.32 67 ALA D N 1
ATOM 2108 C CA . ALA D 1 56 ? 18.944 -97.026 -5.909 1.00 34.78 67 ALA D CA 1
ATOM 2109 C C . ALA D 1 56 ? 18.149 -96.442 -4.737 1.00 31.83 67 ALA D C 1
ATOM 2110 O O . ALA D 1 56 ? 17.100 -96.988 -4.340 1.00 31.71 67 ALA D O 1
ATOM 2112 N N . ILE D 1 57 ? 18.695 -95.395 -4.139 1.00 30.89 68 ILE D N 1
ATOM 2113 C CA . ILE D 1 57 ? 17.994 -94.695 -3.033 1.00 28.80 68 ILE D CA 1
ATOM 2114 C C . ILE D 1 57 ? 16.624 -94.218 -3.492 1.00 28.48 68 ILE D C 1
ATOM 2115 O O . ILE D 1 57 ? 15.608 -94.381 -2.790 1.00 28.61 68 ILE D O 1
ATOM 2120 N N . PHE D 1 58 ? 16.576 -93.600 -4.681 1.00 28.80 69 PHE D N 1
ATOM 2121 C CA . PHE D 1 58 ? 15.288 -93.163 -5.245 1.00 29.45 69 PHE D CA 1
ATOM 2122 C C . PHE D 1 58 ? 14.332 -94.313 -5.399 1.00 28.88 69 PHE D C 1
ATOM 2123 O O . PHE D 1 58 ? 13.186 -94.213 -4.972 1.00 29.33 69 PHE D O 1
ATOM 2131 N N . LYS D 1 59 ? 14.781 -95.426 -5.977 1.00 29.20 70 LYS D N 1
ATOM 2132 C CA . LYS D 1 59 ? 13.906 -96.586 -6.108 1.00 29.67 70 LYS D CA 1
ATOM 2133 C C . LYS D 1 59 ? 13.403 -97.121 -4.766 1.00 28.27 70 LYS D C 1
ATOM 2134 O O . LYS D 1 59 ? 12.191 -97.381 -4.627 1.00 29.58 70 LYS D O 1
ATOM 2140 N N . ALA D 1 60 ? 14.314 -97.299 -3.806 1.00 25.37 71 ALA D N 1
ATOM 2141 C CA . ALA D 1 60 ? 13.941 -97.722 -2.433 1.00 24.89 71 ALA D CA 1
ATOM 2142 C C . ALA D 1 60 ? 12.894 -96.757 -1.825 1.00 23.32 71 ALA D C 1
ATOM 2143 O O . ALA D 1 60 ? 11.867 -97.178 -1.312 1.00 23.82 71 ALA D O 1
ATOM 2145 N N . PHE D 1 61 ? 13.199 -95.464 -1.848 1.00 23.63 72 PHE D N 1
ATOM 2146 C CA . PHE D 1 61 ? 12.274 -94.485 -1.275 1.00 23.15 72 PHE D CA 1
ATOM 2147 C C . PHE D 1 61 ? 10.887 -94.570 -1.947 1.00 23.78 72 PHE D C 1
ATOM 2148 O O . PHE D 1 61 ? 9.838 -94.560 -1.244 1.00 24.44 72 PHE D O 1
ATOM 2156 N N . ALA D 1 62 ? 10.861 -94.649 -3.301 1.00 24.12 73 ALA D N 1
ATOM 2157 C CA . ALA D 1 62 ? 9.605 -94.757 -4.039 1.00 24.95 73 ALA D CA 1
ATOM 2158 C C . ALA D 1 62 ? 8.806 -96.012 -3.571 1.00 24.94 73 ALA D C 1
ATOM 2159 O O . ALA D 1 62 ? 7.586 -95.977 -3.327 1.00 25.67 73 ALA D O 1
ATOM 2161 N N . MET D 1 63 ? 9.493 -97.119 -3.397 1.00 24.97 74 MET D N 1
ATOM 2162 C CA . MET D 1 63 ? 8.793 -98.321 -2.980 1.00 26.22 74 MET D CA 1
ATOM 2163 C C . MET D 1 63 ? 8.251 -98.217 -1.563 1.00 25.84 74 MET D C 1
ATOM 2164 O O . MET D 1 63 ? 7.157 -98.732 -1.261 1.00 25.52 74 MET D O 1
ATOM 2169 N N . ILE D 1 64 ? 9.013 -97.597 -0.678 1.00 25.41 75 ILE D N 1
ATOM 2170 C CA . ILE D 1 64 ? 8.536 -97.444 0.709 1.00 24.64 75 ILE D CA 1
ATOM 2171 C C . ILE D 1 64 ? 7.296 -96.489 0.728 1.00 25.56 75 ILE D C 1
ATOM 2172 O O . ILE D 1 64 ? 6.255 -96.781 1.348 1.00 25.29 75 ILE D O 1
ATOM 2177 N N . ILE D 1 65 ? 7.404 -95.354 0.049 1.00 26.69 76 ILE D N 1
ATOM 2178 C CA . ILE D 1 65 ? 6.251 -94.480 -0.045 1.00 28.79 76 ILE D CA 1
ATOM 2179 C C . ILE D 1 65 ? 5.034 -95.148 -0.677 1.00 29.84 76 ILE D C 1
ATOM 2180 O O . ILE D 1 65 ? 3.899 -94.940 -0.189 1.00 30.11 76 ILE D O 1
ATOM 2185 N N . ASP D 1 66 ? 5.246 -95.960 -1.719 1.00 31.38 77 ASP D N 1
ATOM 2186 C CA . ASP D 1 66 ? 4.134 -96.711 -2.319 1.00 34.53 77 ASP D CA 1
ATOM 2187 C C . ASP D 1 66 ? 3.516 -97.707 -1.351 1.00 34.74 77 ASP D C 1
ATOM 2188 O O . ASP D 1 66 ? 2.269 -97.891 -1.360 1.00 37.81 77 ASP D O 1
ATOM 2193 N N . LYS D 1 67 ? 4.335 -98.322 -0.515 1.00 33.91 78 LYS D N 1
ATOM 2194 C CA . LYS D 1 67 ? 3.839 -99.236 0.554 1.00 35.01 78 LYS D CA 1
ATOM 2195 C C . LYS D 1 67 ? 3.002 -98.441 1.578 1.00 34.61 78 LYS D C 1
ATOM 2196 O O . LYS D 1 67 ? 1.880 -98.860 1.974 1.00 34.95 78 LYS D O 1
ATOM 2202 N N . LEU D 1 68 ? 3.489 -97.274 1.991 1.00 33.15 79 LEU D N 1
ATOM 2203 C CA . LEU D 1 68 ? 2.736 -96.508 2.997 1.00 35.21 79 LEU D CA 1
ATOM 2204 C C . LEU D 1 68 ? 1.419 -95.919 2.450 1.00 36.34 79 LEU D C 1
ATOM 2205 O O . LEU D 1 68 ? 0.423 -95.826 3.186 1.00 37.25 79 LEU D O 1
ATOM 2210 N N . GLU D 1 69 ? 1.413 -95.544 1.165 1.00 37.42 80 GLU D N 1
ATOM 2211 C CA . GLU D 1 69 ? 0.227 -94.953 0.497 1.00 40.78 80 GLU D CA 1
ATOM 2212 C C . GLU D 1 69 ? -0.860 -96.033 0.472 1.00 42.88 80 GLU D C 1
ATOM 2213 O O . GLU D 1 69 ? -2.024 -95.811 0.886 1.00 45.24 80 GLU D O 1
ATOM 2219 N N . GLU D 1 70 ? -0.437 -97.229 0.088 1.00 44.12 81 GLU D N 1
ATOM 2220 C CA . GLU D 1 70 ? -1.280 -98.406 0.055 1.00 45.48 81 GLU D CA 1
ATOM 2221 C C . GLU D 1 70 ? -1.988 -98.581 1.394 1.00 47.03 81 GLU D C 1
ATOM 2222 O O . GLU D 1 70 ? -3.216 -98.714 1.409 1.00 49.05 81 GLU D O 1
ATOM 2228 N N . ASP D 1 71 ? -1.269 -98.538 2.515 1.00 47.56 82 ASP D N 1
ATOM 2229 C CA . ASP D 1 71 ? -1.930 -98.673 3.858 1.00 48.69 82 ASP D CA 1
ATOM 2230 C C . ASP D 1 71 ? -2.953 -97.563 4.177 1.00 49.81 82 ASP D C 1
ATOM 2231 O O . ASP D 1 71 ? -3.992 -97.823 4.766 1.00 48.35 82 ASP D O 1
ATOM 2236 N N . ILE D 1 72 ? -2.644 -96.322 3.819 1.00 50.94 83 ILE D N 1
ATOM 2237 C CA . ILE D 1 72 ? -3.571 -95.189 4.023 1.00 53.68 83 ILE D CA 1
ATOM 2238 C C . ILE D 1 72 ? -4.805 -95.370 3.074 1.00 55.21 83 ILE D C 1
ATOM 2239 O O . ILE D 1 72 ? -4.636 -95.900 1.963 1.00 55.31 83 ILE D O 1
ATOM 2244 N N . ASN D 1 73 ? -6.051 -95.021 3.442 1.00 57.03 84 ASN D N 1
ATOM 2245 C CA . ASN D 1 73 ? -6.537 -94.322 4.653 1.00 58.75 84 ASN D CA 1
ATOM 2246 C C . ASN D 1 73 ? -7.465 -95.210 5.505 1.00 58.66 84 ASN D C 1
ATOM 2247 O O . ASN D 1 73 ? -7.364 -96.451 5.503 1.00 59.40 84 ASN D O 1
#

Nearest PDB structures (foldseek):
  3vke-assembly1_A  TM=1.013E+00  e=7.361E-15  Homo sapiens
  3vke-assembly4_D  TM=9.929E-01  e=1.106E-12  Homo sapiens
  1ztg-assembly1_A  TM=9.953E-01  e=2.814E-11  Homo sapiens
  2py9-assembly1_B  TM=9.999E-01  e=6.025E-11  Homo sapiens
  2py9-assembly1_A  TM=1.004E+00  e=1.066E-10  Homo sapiens